Protein AF-A0AAX6IGP8-F1 (afdb_monomer)

Structure (mmCIF, N/CA/C/O backbone):
data_AF-A0AAX6IGP8-F1
#
_entry.id   AF-A0AAX6IGP8-F1
#
loop_
_atom_site.group_PDB
_atom_site.id
_atom_site.type_symbol
_atom_site.label_atom_id
_atom_site.label_alt_id
_atom_site.label_comp_id
_atom_site.label_asym_id
_atom_site.label_entity_id
_atom_site.label_seq_id
_atom_site.pdbx_PDB_ins_code
_atom_site.Cartn_x
_atom_site.Cartn_y
_atom_site.Cartn_z
_atom_site.occupancy
_atom_site.B_iso_or_equiv
_atom_site.auth_seq_id
_atom_site.auth_comp_id
_atom_site.auth_asym_id
_atom_site.auth_atom_id
_atom_site.pdbx_PDB_model_num
ATOM 1 N N . MET A 1 1 ? -1.490 17.917 -11.804 1.00 51.59 1 MET A N 1
ATOM 2 C CA . MET A 1 1 ? -1.531 18.705 -10.553 1.00 51.59 1 MET A CA 1
ATOM 3 C C . MET A 1 1 ? -2.694 18.179 -9.726 1.00 51.59 1 MET A C 1
ATOM 5 O O . MET A 1 1 ? -3.769 18.026 -10.289 1.00 51.59 1 MET A O 1
ATOM 9 N N . PHE A 1 2 ? -2.466 17.795 -8.468 1.00 62.28 2 PHE A N 1
ATOM 10 C CA . PHE A 1 2 ? -3.492 17.218 -7.588 1.00 62.28 2 PHE A CA 1
ATOM 11 C C . PHE A 1 2 ? -3.893 18.294 -6.571 1.00 62.28 2 PHE A C 1
ATOM 13 O O . PHE A 1 2 ? -3.100 18.626 -5.694 1.00 62.28 2 PHE A O 1
ATOM 20 N N . TYR A 1 3 ? -5.066 18.907 -6.741 1.00 66.56 3 TYR A N 1
ATOM 21 C CA . TYR A 1 3 ? -5.565 19.945 -5.835 1.00 66.56 3 TYR A CA 1
ATOM 22 C C . TYR A 1 3 ? -6.303 19.286 -4.678 1.00 66.56 3 TYR A C 1
ATOM 24 O O . TYR A 1 3 ? -7.324 18.640 -4.897 1.00 66.56 3 TYR A O 1
ATOM 32 N N . ARG A 1 4 ? -5.768 19.434 -3.464 1.00 76.44 4 ARG A N 1
ATOM 33 C CA . ARG A 1 4 ? -6.315 18.771 -2.276 1.00 76.44 4 ARG A CA 1
ATOM 34 C C . ARG A 1 4 ? -6.532 19.698 -1.081 1.00 76.44 4 ARG A C 1
ATOM 36 O O . ARG A 1 4 ? -7.168 19.285 -0.138 1.00 76.44 4 ARG A O 1
ATOM 43 N N . HIS A 1 5 ? -6.035 20.938 -1.069 1.00 75.19 5 HIS A N 1
ATOM 44 C CA . HIS A 1 5 ? -6.030 21.741 0.163 1.00 75.19 5 HIS A CA 1
ATOM 45 C C . HIS A 1 5 ? -6.967 22.970 0.115 1.00 75.19 5 HIS A C 1
ATOM 47 O O . HIS A 1 5 ? -6.565 23.990 -0.451 1.00 75.19 5 H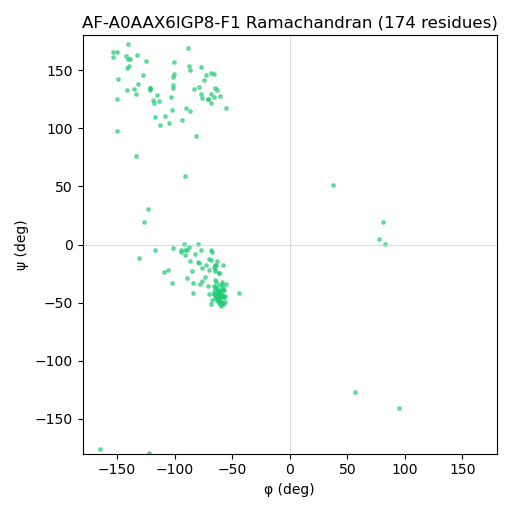IS A O 1
ATOM 53 N N . PRO A 1 6 ? -8.158 22.934 0.758 1.00 74.50 6 PRO A N 1
ATOM 54 C CA . PRO A 1 6 ? -8.848 21.763 1.319 1.00 74.50 6 PRO A CA 1
ATOM 55 C C . PRO A 1 6 ? -9.753 21.053 0.292 1.00 74.50 6 PRO A C 1
ATOM 57 O O . PRO A 1 6 ? -10.280 21.678 -0.629 1.00 74.50 6 PRO A O 1
ATOM 60 N N . SER A 1 7 ? -9.989 19.755 0.487 1.00 87.88 7 SER A N 1
ATOM 61 C CA . SER A 1 7 ? -10.972 18.957 -0.257 1.00 87.88 7 SER A CA 1
ATOM 62 C C . SER A 1 7 ? -11.698 17.968 0.657 1.00 87.88 7 SER A C 1
ATOM 64 O O . SER A 1 7 ? -11.232 17.642 1.749 1.00 87.88 7 SER A O 1
ATOM 66 N N . ALA A 1 8 ? -12.874 17.505 0.223 1.00 91.50 8 ALA A N 1
ATOM 67 C CA . ALA A 1 8 ? -13.788 16.711 1.050 1.00 91.50 8 ALA A CA 1
ATOM 68 C C . ALA A 1 8 ? -13.174 15.407 1.589 1.00 91.50 8 ALA A C 1
ATOM 70 O O . ALA A 1 8 ? -13.480 15.002 2.706 1.00 91.50 8 ALA A O 1
ATOM 71 N N . ASP A 1 9 ? -12.267 14.771 0.845 1.00 90.00 9 ASP A N 1
ATOM 72 C CA . ASP A 1 9 ? -11.600 13.535 1.267 1.00 90.00 9 ASP A CA 1
ATOM 73 C C . ASP A 1 9 ? -10.697 13.717 2.502 1.00 90.00 9 ASP A C 1
ATOM 75 O O . ASP A 1 9 ? -10.372 12.741 3.175 1.00 90.00 9 ASP A O 1
ATOM 79 N N . MET A 1 10 ? -10.314 14.954 2.834 1.00 92.75 10 MET A N 1
ATOM 80 C CA . MET A 1 10 ? -9.570 15.265 4.058 1.00 92.75 10 MET A CA 1
ATOM 81 C C . MET A 1 10 ? -10.458 15.322 5.305 1.00 92.75 10 MET A C 1
ATOM 83 O O . MET A 1 10 ? -9.931 15.315 6.416 1.00 92.75 10 MET A O 1
ATOM 87 N N . LEU A 1 11 ? -11.779 15.411 5.133 1.00 95.00 11 LEU A N 1
ATOM 88 C CA . LEU A 1 11 ? -12.718 15.760 6.201 1.00 95.00 11 LEU A CA 1
ATOM 89 C C . LEU A 1 11 ? -13.455 14.564 6.805 1.00 95.00 11 LEU A C 1
ATOM 91 O O . LEU A 1 11 ? -14.182 14.766 7.770 1.00 95.00 11 LEU A O 1
ATOM 95 N N . LEU A 1 12 ? -13.246 13.349 6.283 1.00 96.69 12 LEU A N 1
ATOM 96 C CA . LEU A 1 12 ? -13.861 12.139 6.829 1.00 96.69 12 LEU A CA 1
ATOM 97 C C . LEU A 1 12 ? -13.516 11.997 8.316 1.00 96.69 12 LEU A C 1
ATOM 99 O O . LEU A 1 12 ? -12.348 11.856 8.677 1.00 96.69 12 LEU A O 1
ATOM 103 N N . ALA A 1 13 ? -14.531 12.021 9.170 1.00 97.69 13 ALA A N 1
ATOM 104 C CA . ALA A 1 13 ? -14.383 11.877 10.607 1.00 97.69 13 ALA A CA 1
ATOM 105 C C . ALA A 1 13 ? -14.718 10.458 11.076 1.00 97.69 13 ALA A C 1
ATOM 107 O O . ALA A 1 13 ? -15.479 9.722 10.449 1.00 97.69 13 ALA A O 1
ATOM 108 N N . GLU A 1 14 ? -14.178 10.077 12.233 1.00 97.56 14 GLU A N 1
ATOM 109 C CA . GLU A 1 14 ? -14.431 8.764 12.835 1.00 97.56 14 GLU A CA 1
ATOM 110 C C . GLU A 1 14 ? -15.930 8.513 13.078 1.00 97.56 14 GLU A C 1
ATOM 112 O O . GLU A 1 14 ? -16.425 7.408 12.866 1.00 97.56 14 GLU A O 1
ATOM 117 N N . SER A 1 15 ? -16.679 9.555 13.452 1.00 97.94 15 SER A N 1
ATOM 118 C CA . SER A 1 15 ? -18.127 9.488 13.681 1.00 97.94 15 SER A CA 1
ATOM 119 C C . SER A 1 15 ? -18.946 9.156 12.431 1.00 97.94 15 SER A C 1
ATOM 121 O O . SER A 1 15 ? -20.110 8.785 12.550 1.00 97.94 15 SER A O 1
ATOM 123 N N . GLU A 1 16 ? -18.369 9.309 11.238 1.00 97.88 16 GLU A N 1
ATOM 124 C CA . GLU A 1 16 ? -19.025 9.014 9.960 1.00 97.88 16 GLU A CA 1
ATOM 125 C C . GLU A 1 16 ? -18.779 7.567 9.498 1.00 97.88 16 GLU A C 1
ATOM 127 O O . GLU A 1 16 ? -19.336 7.125 8.491 1.00 97.88 16 GLU A O 1
ATOM 132 N N . LEU A 1 17 ? -17.955 6.802 10.224 1.00 98.25 17 LEU A N 1
ATOM 133 C CA . LEU A 1 17 ? -17.636 5.424 9.870 1.00 98.25 17 LEU A CA 1
ATOM 134 C C . LEU A 1 17 ? -18.834 4.496 10.088 1.00 98.25 17 LEU A C 1
ATOM 136 O O . LEU A 1 17 ? -19.350 4.333 11.194 1.00 98.25 17 LEU A O 1
ATOM 140 N N . ASN A 1 18 ? -19.208 3.771 9.036 1.00 98.12 18 ASN A N 1
ATOM 141 C CA . ASN A 1 18 ? -20.158 2.673 9.149 1.00 98.12 18 ASN A CA 1
ATOM 142 C C . ASN A 1 18 ? -19.445 1.400 9.638 1.00 98.12 18 ASN A C 1
ATOM 144 O O . ASN A 1 18 ? -18.905 0.624 8.846 1.00 98.12 18 ASN A O 1
ATOM 148 N N . LEU A 1 19 ? -19.451 1.179 10.954 1.00 98.19 19 LEU A N 1
ATOM 149 C CA . LEU A 1 19 ? -18.733 0.059 11.575 1.00 98.19 19 LEU A CA 1
ATOM 150 C C . LEU A 1 19 ? -19.263 -1.317 11.141 1.00 98.19 19 LEU A C 1
ATOM 152 O O . LEU A 1 19 ? -18.485 -2.257 11.005 1.00 98.19 19 LEU A O 1
ATOM 156 N N . ASP A 1 20 ? -20.561 -1.446 10.867 1.00 98.19 20 ASP A N 1
ATOM 157 C CA . ASP A 1 20 ? -21.156 -2.716 10.427 1.00 98.19 20 ASP A CA 1
ATOM 158 C C . ASP A 1 20 ? -20.797 -3.058 8.978 1.00 98.19 20 ASP A C 1
ATOM 160 O O . ASP A 1 20 ? -20.735 -4.231 8.598 1.00 98.19 20 ASP A O 1
ATOM 164 N N . LEU A 1 21 ? -20.536 -2.047 8.147 1.00 97.81 21 LEU A N 1
ATOM 165 C CA . LEU A 1 21 ? -19.951 -2.259 6.827 1.00 97.81 21 LEU A CA 1
ATOM 166 C C . LEU A 1 21 ? -18.508 -2.759 6.953 1.00 97.81 21 LEU A C 1
ATOM 168 O O . LEU A 1 21 ? -18.159 -3.757 6.325 1.00 97.81 21 LEU A O 1
ATOM 172 N N . LEU A 1 22 ? -17.701 -2.110 7.796 1.00 98.38 22 LEU A N 1
ATOM 173 C CA . LEU A 1 22 ? -16.295 -2.468 8.006 1.00 98.38 22 LEU A CA 1
ATOM 174 C C . LEU A 1 22 ? -16.138 -3.896 8.540 1.00 98.38 22 LEU A C 1
ATOM 176 O O . LEU A 1 22 ? -15.333 -4.660 8.015 1.00 98.38 22 LEU A O 1
ATOM 180 N N . ARG A 1 23 ? -16.966 -4.303 9.510 1.00 98.25 23 ARG A N 1
ATOM 181 C CA . ARG A 1 23 ? -16.939 -5.664 10.078 1.00 98.25 23 ARG A CA 1
ATOM 182 C C . ARG A 1 23 ? -17.312 -6.767 9.087 1.00 98.25 23 ARG A C 1
ATOM 184 O O . ARG A 1 23 ? -16.994 -7.927 9.319 1.00 98.25 23 ARG A O 1
ATOM 191 N N . ARG A 1 24 ? -18.009 -6.435 7.996 1.00 97.50 24 ARG A N 1
ATOM 192 C CA . ARG A 1 24 ? -18.375 -7.392 6.937 1.00 97.50 24 ARG A CA 1
ATOM 193 C C . ARG A 1 24 ? -17.379 -7.407 5.779 1.00 97.50 24 ARG A C 1
ATOM 195 O O . ARG A 1 24 ? -17.541 -8.205 4.855 1.00 97.50 24 ARG A O 1
ATOM 202 N N . ALA A 1 25 ? -16.379 -6.526 5.790 1.00 96.81 25 ALA A N 1
ATOM 203 C CA . ALA A 1 25 ? -15.409 -6.435 4.713 1.00 96.81 25 ALA A CA 1
ATOM 204 C C . ALA A 1 25 ? -14.508 -7.678 4.685 1.00 96.81 25 ALA A C 1
ATOM 206 O O . ALA A 1 25 ? -13.903 -8.060 5.681 1.00 96.81 25 ALA A O 1
ATOM 207 N N . ALA A 1 26 ? -14.368 -8.294 3.511 1.00 95.88 26 ALA A N 1
ATOM 208 C CA . ALA A 1 26 ? -13.392 -9.364 3.321 1.00 95.88 26 ALA A CA 1
ATOM 209 C C . ALA A 1 26 ? -11.958 -8.818 3.202 1.00 95.88 26 ALA A C 1
ATOM 211 O O . ALA A 1 26 ? -11.000 -9.503 3.563 1.00 95.88 26 ALA A O 1
ATOM 212 N N . ILE A 1 27 ? -11.810 -7.612 2.655 1.00 98.00 27 ILE A N 1
ATOM 213 C CA . ILE A 1 27 ? -10.538 -6.924 2.444 1.00 98.00 27 ILE A CA 1
ATOM 214 C C . ILE A 1 27 ? -10.766 -5.445 2.754 1.00 98.00 27 ILE A C 1
ATOM 216 O O . ILE A 1 27 ? -11.736 -4.864 2.267 1.00 98.00 27 ILE A O 1
ATOM 220 N N . PHE A 1 28 ? -9.868 -4.845 3.527 1.00 98.31 28 PHE A N 1
ATOM 221 C CA . PHE A 1 28 ? -9.805 -3.405 3.739 1.00 98.31 28 PHE A CA 1
ATOM 222 C C . PHE A 1 28 ? -8.581 -2.862 3.002 1.00 98.31 28 PHE A C 1
ATOM 224 O O . PHE A 1 28 ? -7.444 -3.171 3.360 1.00 98.31 28 PHE A O 1
ATOM 231 N N . HIS A 1 29 ? -8.824 -2.107 1.929 1.00 98.38 29 HIS A N 1
ATOM 232 C CA . HIS A 1 29 ? -7.770 -1.502 1.124 1.00 98.38 29 HIS A CA 1
ATOM 233 C C . HIS A 1 29 ? -7.599 -0.027 1.467 1.00 98.38 29 HIS A C 1
ATOM 235 O O . HIS A 1 29 ? -8.585 0.698 1.599 1.00 98.38 29 HIS A O 1
ATOM 241 N N . TYR A 1 30 ? -6.352 0.416 1.571 1.00 97.12 30 TYR A N 1
ATOM 242 C CA . TYR A 1 30 ? -6.026 1.784 1.923 1.00 97.12 30 TYR A CA 1
ATOM 243 C C . TYR A 1 30 ? -4.710 2.250 1.299 1.00 97.12 30 TYR A C 1
ATOM 245 O O . TYR A 1 30 ? -3.912 1.449 0.812 1.00 97.12 30 TYR A O 1
ATOM 253 N N . GLY A 1 31 ? -4.483 3.566 1.330 1.00 96.06 31 GLY A N 1
ATOM 254 C CA . GLY A 1 31 ? -3.235 4.172 0.879 1.00 96.06 31 GLY A CA 1
ATOM 255 C C . GLY A 1 31 ? -2.769 5.326 1.758 1.00 96.06 31 GLY A C 1
ATOM 256 O O . GLY A 1 31 ? -3.477 5.768 2.667 1.00 96.06 31 GLY A O 1
ATOM 257 N N . SER A 1 32 ? -1.560 5.825 1.495 1.00 95.69 32 SER A N 1
ATOM 258 C CA . SER A 1 32 ? -0.906 6.794 2.388 1.00 95.69 32 SER A CA 1
ATOM 259 C C . SER A 1 32 ? -1.563 8.176 2.389 1.00 95.69 32 SER A C 1
ATOM 261 O O . SER A 1 32 ? -1.442 8.925 3.353 1.00 95.69 32 SER A O 1
ATOM 263 N N . ILE A 1 33 ? -2.313 8.511 1.337 1.00 94.31 33 ILE A N 1
ATOM 264 C CA . ILE A 1 33 ? -2.947 9.822 1.151 1.00 94.31 33 ILE A CA 1
ATOM 265 C C . ILE A 1 33 ? -3.898 10.167 2.315 1.00 94.31 33 ILE A C 1
ATOM 267 O O . ILE A 1 33 ? -3.917 11.303 2.795 1.00 94.31 33 ILE A O 1
ATOM 271 N N . SER A 1 34 ? -4.651 9.191 2.827 1.00 94.06 34 SER A N 1
ATOM 272 C CA . SER A 1 34 ? -5.523 9.367 4.002 1.00 94.06 34 SER A CA 1
ATOM 273 C C . SER A 1 34 ? -4.766 9.534 5.325 1.00 94.06 34 SER A C 1
ATOM 275 O O . SER A 1 34 ? -5.362 9.952 6.307 1.00 94.06 34 SER A O 1
ATOM 277 N N . LEU A 1 35 ? -3.459 9.261 5.370 1.00 95.06 35 LEU A N 1
ATOM 278 C CA . LEU A 1 35 ? -2.627 9.418 6.570 1.00 95.06 35 LEU A CA 1
ATOM 279 C C . LEU A 1 35 ? -2.035 10.831 6.717 1.00 95.06 35 LEU A C 1
ATOM 281 O O . LEU A 1 35 ? -1.339 11.100 7.697 1.00 95.06 35 LEU A O 1
ATOM 285 N N . ILE A 1 36 ? -2.285 11.726 5.755 1.00 94.44 36 ILE A N 1
ATOM 286 C CA . ILE A 1 36 ? -1.674 13.062 5.712 1.00 94.44 36 ILE A CA 1
ATOM 287 C C . ILE A 1 36 ? -2.182 13.954 6.851 1.00 94.44 36 ILE A C 1
ATOM 289 O O . ILE A 1 36 ? -1.381 14.527 7.586 1.00 94.44 36 ILE A O 1
ATOM 293 N N . SER A 1 37 ? -3.499 14.066 7.028 1.00 93.44 37 SER A N 1
ATOM 294 C CA . SER A 1 37 ? -4.099 15.043 7.941 1.00 93.44 37 SER A CA 1
ATOM 295 C C . SER A 1 37 ? -5.304 14.485 8.685 1.00 93.44 37 SER A C 1
ATOM 297 O O . SER A 1 37 ? -6.033 13.635 8.172 1.00 93.44 37 SER A O 1
ATOM 299 N N . ASP A 1 38 ? -5.547 15.015 9.880 1.00 94.50 38 ASP A N 1
ATOM 300 C CA . ASP A 1 38 ? -6.818 14.836 10.578 1.00 94.50 38 ASP A CA 1
ATOM 301 C C . ASP A 1 38 ? -7.912 15.744 9.989 1.00 94.50 38 ASP A C 1
ATOM 303 O O . ASP A 1 38 ? -7.587 16.802 9.439 1.00 94.50 38 ASP A O 1
ATOM 307 N N . PRO A 1 39 ? -9.196 15.348 10.090 1.00 96.81 39 PRO A N 1
ATOM 308 C CA . PRO A 1 39 ? -9.717 14.156 10.788 1.00 96.81 39 PRO A CA 1
ATOM 309 C C . PRO A 1 39 ? -9.577 12.822 10.026 1.00 96.81 39 PRO A C 1
ATOM 311 O O . PRO A 1 39 ? -9.668 11.761 10.646 1.00 96.81 39 PRO A O 1
ATOM 314 N N . CYS A 1 40 ? -9.304 12.859 8.716 1.00 96.62 40 CYS A N 1
ATOM 315 C CA . CYS A 1 40 ? -9.267 11.667 7.855 1.00 96.62 40 CYS A CA 1
ATOM 316 C C . CYS A 1 40 ? -8.278 10.593 8.328 1.00 96.62 40 CYS A C 1
ATOM 318 O O . CYS A 1 40 ? -8.603 9.406 8.309 1.00 96.62 40 CYS A O 1
ATOM 320 N N . ARG A 1 41 ? -7.103 10.990 8.828 1.00 96.56 41 ARG A N 1
ATOM 321 C CA . ARG A 1 41 ? -6.128 10.054 9.399 1.00 96.56 41 ARG A CA 1
ATOM 322 C C . ARG A 1 41 ? -6.704 9.271 10.576 1.00 96.56 41 ARG A C 1
ATOM 324 O O . ARG A 1 41 ? -6.594 8.047 10.590 1.00 96.56 41 ARG A O 1
ATOM 331 N N . THR A 1 42 ? -7.311 9.946 11.549 1.00 97.69 42 THR A N 1
ATOM 332 C CA . THR A 1 42 ? -7.926 9.269 12.701 1.00 97.69 42 THR A CA 1
ATOM 333 C C . THR A 1 42 ? -9.039 8.318 12.251 1.00 97.69 42 THR A C 1
ATOM 335 O O . THR A 1 42 ? -9.050 7.153 12.652 1.00 97.69 42 THR A O 1
ATOM 338 N N . ALA A 1 43 ? -9.905 8.754 11.329 1.00 98.31 43 ALA A N 1
ATOM 339 C CA . ALA A 1 43 ? -10.960 7.90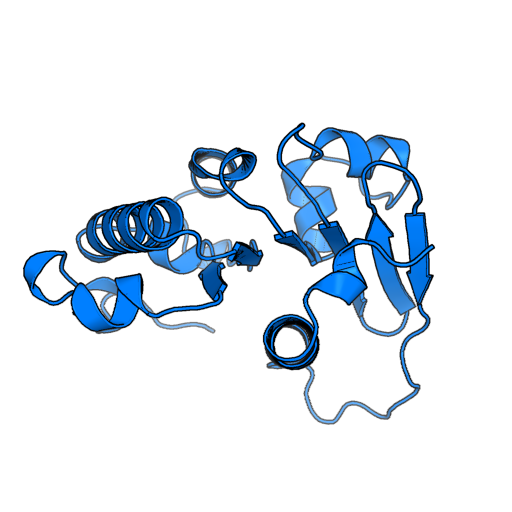6 10.773 1.00 98.31 43 ALA A CA 1
ATOM 340 C C . ALA A 1 43 ? -10.403 6.666 10.047 1.00 98.31 43 ALA A C 1
ATOM 342 O O . ALA A 1 43 ? -10.891 5.553 10.238 1.00 98.31 43 ALA A O 1
ATOM 343 N N . HIS A 1 44 ? -9.345 6.832 9.250 1.00 97.75 44 HIS A N 1
ATOM 344 C CA . HIS A 1 44 ? -8.659 5.733 8.576 1.00 97.75 44 HIS A CA 1
ATOM 345 C C . HIS A 1 44 ? -8.126 4.702 9.571 1.00 97.75 44 HIS A C 1
ATOM 347 O O . HIS A 1 44 ? -8.348 3.505 9.390 1.00 97.75 44 HIS A O 1
ATOM 353 N N . LEU A 1 45 ? -7.408 5.151 10.607 1.00 97.94 45 LEU A N 1
ATOM 354 C CA . LEU A 1 45 ? -6.789 4.250 11.580 1.00 97.94 45 LEU A CA 1
ATOM 355 C C . LEU A 1 45 ? -7.853 3.449 12.333 1.00 97.94 45 LEU A C 1
ATOM 357 O O . LEU A 1 45 ? -7.707 2.234 12.471 1.00 97.94 45 LEU A O 1
ATOM 361 N N . ARG A 1 46 ? -8.962 4.096 12.717 1.00 98.44 46 ARG A N 1
ATOM 362 C CA . ARG A 1 46 ? -10.094 3.404 13.335 1.00 98.44 46 ARG A CA 1
ATOM 363 C C . ARG A 1 46 ? -10.745 2.397 12.389 1.00 98.44 46 ARG A C 1
ATOM 365 O O . ARG A 1 46 ? -11.059 1.281 12.797 1.00 98.44 46 ARG A O 1
ATOM 372 N N . ALA A 1 47 ? -10.941 2.764 11.124 1.00 98.50 47 ALA A N 1
ATOM 373 C CA . ALA A 1 47 ? -11.541 1.870 10.139 1.00 98.50 47 ALA A CA 1
ATOM 374 C C . ALA A 1 47 ? -10.679 0.622 9.887 1.00 98.50 47 ALA A C 1
ATOM 376 O O . ALA A 1 47 ? -11.204 -0.493 9.840 1.00 98.50 47 ALA A O 1
ATOM 377 N N . MET A 1 48 ? -9.360 0.812 9.784 1.00 98.25 48 MET A N 1
ATOM 378 C CA . MET A 1 48 ? -8.376 -0.261 9.640 1.00 98.25 48 MET A CA 1
ATOM 379 C C . MET A 1 48 ? -8.395 -1.208 10.846 1.00 98.25 48 MET A C 1
ATOM 381 O O . MET A 1 48 ? -8.406 -2.424 10.662 1.00 98.25 48 MET A O 1
ATOM 385 N N . GLU A 1 49 ? -8.428 -0.666 12.066 1.00 98.19 49 GLU A N 1
ATOM 386 C CA . GLU A 1 49 ? -8.507 -1.447 13.305 1.00 98.19 49 GLU A CA 1
ATOM 387 C C . GLU A 1 49 ? -9.770 -2.317 13.340 1.00 98.19 49 GLU A C 1
ATOM 389 O O . GLU A 1 49 ? -9.670 -3.536 13.466 1.00 98.19 49 GLU A O 1
ATOM 394 N N . VAL A 1 50 ? -10.948 -1.722 13.126 1.00 98.62 50 VAL A N 1
ATOM 395 C CA . VAL A 1 50 ? -12.232 -2.445 13.143 1.00 98.62 50 VAL A CA 1
ATOM 396 C C . VAL A 1 50 ? -12.280 -3.542 12.077 1.00 98.62 50 VAL A C 1
ATOM 398 O O . VAL A 1 50 ? -12.780 -4.639 12.333 1.00 98.62 50 VAL A O 1
ATOM 401 N N . ALA A 1 51 ? -11.755 -3.273 10.878 1.00 98.44 51 ALA A N 1
ATOM 402 C CA . ALA A 1 51 ? -11.685 -4.274 9.820 1.00 98.44 51 ALA A CA 1
ATOM 403 C C . ALA A 1 51 ? -10.736 -5.428 10.192 1.00 98.44 51 ALA A C 1
ATOM 405 O O . ALA A 1 51 ? -11.079 -6.596 9.999 1.00 98.44 51 ALA A O 1
ATOM 406 N N . LYS A 1 52 ? -9.569 -5.115 10.770 1.00 97.44 52 LYS A N 1
ATOM 407 C CA . LYS A 1 52 ? -8.590 -6.111 11.228 1.00 97.44 52 LYS A CA 1
ATOM 408 C C . LYS A 1 52 ? -9.162 -7.009 12.323 1.00 97.44 52 LYS A C 1
ATOM 410 O O . LYS A 1 52 ? -9.034 -8.227 12.231 1.00 97.44 52 LYS A O 1
ATOM 415 N N . GLU A 1 53 ? -9.825 -6.429 13.322 1.00 98.06 53 GLU A N 1
ATOM 416 C CA . GLU A 1 53 ? -10.492 -7.165 14.406 1.00 98.06 53 GLU A CA 1
ATOM 417 C C . GLU A 1 53 ? -11.567 -8.127 13.880 1.00 98.06 53 GLU A C 1
ATOM 419 O O . GLU A 1 53 ? -11.736 -9.223 14.410 1.00 98.06 53 GLU A O 1
ATOM 424 N N . ALA A 1 54 ? -12.259 -7.752 12.801 1.00 97.94 54 ALA A N 1
ATOM 425 C CA . ALA A 1 54 ? -13.249 -8.596 12.136 1.00 97.94 54 ALA A CA 1
ATOM 426 C C . ALA A 1 54 ? -12.643 -9.667 11.203 1.00 97.94 54 ALA A C 1
ATOM 428 O O . ALA A 1 54 ? -13.379 -10.439 10.587 1.00 97.94 54 ALA A O 1
ATOM 429 N N . GLY A 1 55 ? -11.312 -9.738 11.085 1.00 96.44 55 GLY A N 1
ATOM 430 C CA . GLY A 1 55 ? -10.614 -10.713 10.244 1.00 96.44 55 GLY A CA 1
ATOM 431 C C . GLY A 1 55 ? -10.551 -10.342 8.758 1.00 96.44 55 GLY A C 1
ATOM 432 O O . GLY A 1 55 ? -10.340 -11.222 7.910 1.00 96.44 55 GLY A O 1
ATOM 433 N N . ALA A 1 56 ? -10.744 -9.063 8.419 1.00 97.56 56 ALA A N 1
ATOM 434 C CA . ALA A 1 56 ? -10.487 -8.568 7.073 1.00 97.56 56 ALA A CA 1
ATOM 435 C C . ALA A 1 56 ? -8.989 -8.646 6.750 1.00 97.56 56 ALA A C 1
ATOM 437 O O . ALA A 1 56 ? -8.134 -8.452 7.612 1.00 97.56 56 ALA A O 1
ATOM 438 N N . LEU A 1 57 ? -8.677 -8.897 5.481 1.00 97.25 57 LEU A N 1
ATOM 439 C CA . LEU A 1 57 ? -7.312 -8.793 4.978 1.00 97.25 57 LEU A CA 1
ATOM 440 C C . LEU A 1 57 ? -6.952 -7.316 4.776 1.00 97.25 57 LEU A C 1
ATOM 442 O O . LEU A 1 57 ? -7.695 -6.601 4.102 1.00 97.25 57 LEU A O 1
ATOM 446 N N . LEU A 1 58 ? -5.821 -6.867 5.307 1.00 98.25 58 LEU A N 1
ATOM 447 C CA . LEU A 1 58 ? -5.358 -5.491 5.149 1.00 98.25 58 LEU A CA 1
ATOM 448 C C . LEU A 1 58 ? -4.477 -5.352 3.901 1.00 98.25 58 LEU A C 1
ATOM 450 O O . LEU A 1 58 ? -3.416 -5.966 3.807 1.00 98.25 58 LEU A O 1
ATOM 454 N N . SER A 1 59 ? -4.916 -4.544 2.933 1.00 98.44 59 SER A N 1
ATOM 455 C CA . SER A 1 59 ? -4.173 -4.257 1.702 1.00 98.44 59 SER A CA 1
ATOM 456 C C . SER A 1 59 ? -3.745 -2.797 1.654 1.00 98.44 59 SER A C 1
ATOM 458 O O . SER A 1 59 ? -4.585 -1.904 1.664 1.00 98.44 59 SER A O 1
ATOM 460 N N . TYR A 1 60 ? -2.447 -2.561 1.520 1.00 98.56 60 TYR A N 1
ATOM 461 C CA . TYR A 1 60 ? -1.860 -1.232 1.524 1.00 98.56 60 TYR A CA 1
ATOM 462 C C . TYR A 1 60 ? -1.176 -0.923 0.185 1.00 98.56 60 TYR A C 1
ATOM 464 O O . TYR A 1 60 ? -0.267 -1.640 -0.230 1.00 98.56 60 TYR A O 1
ATOM 472 N N . ASP A 1 61 ? -1.602 0.142 -0.498 1.00 98.25 61 ASP A N 1
ATOM 473 C CA . ASP A 1 61 ? -0.828 0.771 -1.579 1.00 98.25 61 ASP A CA 1
ATOM 474 C C . ASP A 1 61 ? -0.167 2.045 -1.043 1.00 98.25 61 ASP A C 1
ATOM 476 O O . ASP A 1 61 ? -0.864 2.996 -0.675 1.00 98.25 61 ASP A O 1
ATOM 480 N N . ALA A 1 62 ? 1.170 2.087 -0.997 1.00 96.31 62 ALA A N 1
ATOM 481 C CA . ALA A 1 62 ? 1.882 3.263 -0.497 1.00 96.31 62 ALA A CA 1
ATOM 482 C C . ALA A 1 62 ? 1.467 4.532 -1.256 1.00 96.31 62 ALA A C 1
ATOM 484 O O . ALA A 1 62 ? 1.357 5.589 -0.635 1.00 96.31 62 ALA A O 1
ATOM 485 N N . ASN A 1 63 ? 1.163 4.417 -2.556 1.00 94.19 63 ASN A N 1
ATOM 486 C CA . ASN A 1 63 ? 0.589 5.452 -3.417 1.00 94.19 63 ASN A CA 1
ATOM 487 C C . ASN A 1 63 ? 1.132 6.863 -3.123 1.00 94.19 63 ASN A C 1
ATOM 489 O O . ASN A 1 63 ? 0.379 7.813 -2.878 1.00 94.19 63 ASN A O 1
ATOM 493 N N . LEU A 1 64 ? 2.459 6.987 -3.079 1.00 95.44 64 LEU A N 1
ATOM 494 C CA . LEU A 1 64 ? 3.154 8.183 -2.634 1.00 95.44 64 LEU A CA 1
ATOM 495 C C . LEU A 1 64 ? 2.832 9.357 -3.562 1.00 95.44 64 LEU A C 1
ATOM 497 O O . LEU A 1 64 ? 2.890 9.278 -4.793 1.00 95.44 64 LEU A O 1
ATOM 501 N N . ARG A 1 65 ? 2.511 10.494 -2.951 1.00 94.38 65 ARG A N 1
ATOM 502 C CA . ARG A 1 65 ? 2.293 11.774 -3.629 1.00 94.38 65 ARG A CA 1
ATOM 503 C C . ARG A 1 65 ? 3.041 12.860 -2.878 1.00 94.38 65 ARG A C 1
ATOM 505 O O . ARG A 1 65 ? 2.424 13.634 -2.156 1.00 94.38 65 ARG A O 1
ATOM 512 N N . LEU A 1 66 ? 4.366 12.905 -3.045 1.00 93.81 66 LEU A N 1
ATOM 513 C CA . LEU A 1 66 ? 5.256 13.842 -2.341 1.00 93.81 66 LEU A CA 1
ATOM 514 C C . LEU A 1 66 ? 4.740 15.291 -2.265 1.00 93.81 66 LEU A C 1
ATOM 516 O O . LEU A 1 66 ? 4.795 15.846 -1.174 1.00 93.81 66 LEU A O 1
ATOM 520 N N . PRO A 1 67 ? 4.154 15.889 -3.325 1.00 93.31 67 PRO A N 1
ATOM 521 C CA . PRO A 1 67 ? 3.638 17.260 -3.248 1.00 93.31 67 PRO A CA 1
ATOM 522 C C . PRO A 1 67 ? 2.492 17.485 -2.249 1.00 93.31 67 PRO A C 1
ATOM 524 O O . PRO A 1 67 ? 2.147 18.630 -1.981 1.00 93.31 67 PRO A O 1
ATOM 527 N N . LEU A 1 68 ? 1.855 16.420 -1.750 1.00 92.38 68 LEU A N 1
ATOM 528 C CA . LEU A 1 68 ? 0.786 16.501 -0.752 1.00 92.38 68 LEU A CA 1
ATOM 529 C C . LEU A 1 68 ? 1.307 16.431 0.688 1.00 92.38 68 LEU A C 1
ATOM 531 O O . LEU A 1 68 ? 0.526 16.622 1.618 1.00 92.38 68 LEU A O 1
ATOM 535 N N . TRP A 1 69 ? 2.589 16.119 0.874 1.00 93.69 69 TRP A N 1
ATOM 536 C CA . TRP A 1 69 ? 3.205 15.963 2.184 1.00 93.69 69 TRP A CA 1
ATOM 537 C C . TRP A 1 69 ? 3.991 17.218 2.574 1.00 93.69 69 TRP A C 1
ATOM 539 O O . TRP A 1 69 ? 4.591 17.847 1.702 1.00 93.69 69 TRP A O 1
ATOM 549 N N . PRO A 1 70 ? 4.051 17.567 3.872 1.00 92.88 70 PRO A N 1
ATOM 550 C CA . PRO A 1 70 ? 4.869 18.688 4.341 1.00 92.88 70 PRO A CA 1
ATOM 551 C C . PRO A 1 70 ? 6.367 18.499 4.069 1.00 92.88 70 PRO A C 1
ATOM 553 O O . PRO A 1 70 ? 7.069 19.464 3.775 1.00 92.88 70 PRO A O 1
ATOM 556 N N . SER A 1 71 ? 6.854 17.256 4.143 1.00 96.75 71 SER A N 1
ATOM 557 C CA . SER A 1 71 ? 8.214 16.886 3.751 1.00 96.75 71 SER A CA 1
ATOM 558 C C . SER A 1 71 ? 8.299 15.418 3.318 1.00 96.75 71 SER A C 1
ATOM 560 O O . SER A 1 71 ? 7.391 14.618 3.571 1.00 96.75 71 SER A O 1
ATOM 562 N N . ALA A 1 72 ? 9.409 15.052 2.674 1.00 97.25 72 ALA A N 1
ATOM 563 C CA . ALA A 1 72 ? 9.714 13.666 2.324 1.00 97.25 72 ALA A CA 1
ATOM 564 C C . ALA A 1 72 ? 9.869 12.784 3.578 1.00 97.25 72 ALA A C 1
ATOM 566 O O . ALA A 1 72 ? 9.386 11.655 3.620 1.00 97.25 72 ALA A O 1
ATOM 567 N N . GLU A 1 73 ? 10.493 13.308 4.629 1.00 97.56 73 GLU A N 1
ATOM 568 C CA . GLU A 1 73 ? 10.693 12.611 5.899 1.00 97.56 73 GLU A CA 1
ATOM 569 C C . GLU A 1 73 ? 9.359 12.315 6.584 1.00 97.56 73 GLU A C 1
ATOM 571 O O . GLU A 1 73 ? 9.147 11.195 7.055 1.00 97.56 73 GLU A O 1
ATOM 576 N N . GLU A 1 74 ? 8.433 13.282 6.601 1.00 96.69 74 GLU A N 1
ATOM 577 C CA . GLU A 1 74 ? 7.097 13.052 7.149 1.00 96.69 74 GLU A CA 1
ATOM 578 C C . GLU A 1 74 ? 6.324 12.028 6.314 1.00 96.69 74 GLU A C 1
ATOM 580 O O . GLU A 1 74 ? 5.728 11.116 6.888 1.00 96.69 74 GLU A O 1
ATOM 585 N N . ALA A 1 75 ? 6.392 12.109 4.980 1.00 97.38 75 ALA A N 1
ATOM 586 C CA . ALA A 1 75 ? 5.775 11.119 4.100 1.00 97.38 75 ALA A CA 1
ATOM 587 C C . ALA A 1 75 ? 6.276 9.703 4.409 1.00 97.38 75 ALA A C 1
ATOM 589 O O . ALA A 1 75 ? 5.475 8.795 4.626 1.00 97.38 75 ALA A O 1
ATOM 590 N N . LYS A 1 76 ? 7.598 9.521 4.499 1.00 97.75 76 LYS A N 1
ATOM 591 C CA . LYS A 1 76 ? 8.219 8.231 4.819 1.00 97.75 76 LYS A CA 1
ATOM 592 C C . LYS A 1 76 ? 7.812 7.737 6.205 1.00 97.75 76 LYS A C 1
ATOM 594 O O . LYS A 1 76 ? 7.370 6.601 6.336 1.00 97.75 76 LYS A O 1
ATOM 599 N N . SER A 1 77 ? 7.903 8.589 7.225 1.00 97.38 77 SER A N 1
ATOM 600 C CA . SER A 1 77 ? 7.507 8.252 8.599 1.00 97.38 77 SER A CA 1
ATOM 601 C C . SER A 1 77 ? 6.043 7.805 8.678 1.00 97.38 77 SER A C 1
ATOM 603 O O . SER A 1 77 ? 5.723 6.774 9.270 1.00 97.38 77 SER A O 1
ATOM 605 N N . ARG A 1 78 ? 5.142 8.533 8.010 1.00 96.31 78 ARG A N 1
ATOM 606 C CA . ARG A 1 78 ? 3.703 8.242 7.993 1.00 96.31 78 ARG A CA 1
ATOM 607 C C . ARG A 1 78 ? 3.386 6.979 7.214 1.00 96.31 78 ARG A C 1
ATOM 609 O O . ARG A 1 78 ? 2.611 6.166 7.713 1.00 96.31 78 ARG A O 1
ATOM 616 N N . ILE A 1 79 ? 4.020 6.778 6.059 1.00 97.06 79 ILE A N 1
ATOM 617 C CA . ILE A 1 79 ? 3.887 5.542 5.285 1.00 97.06 79 ILE A CA 1
ATOM 618 C C . ILE A 1 79 ? 4.299 4.334 6.127 1.00 97.06 79 ILE A C 1
ATOM 620 O O . ILE A 1 79 ? 3.575 3.342 6.149 1.00 97.06 79 ILE A O 1
ATOM 624 N N . MET A 1 80 ? 5.415 4.442 6.853 1.00 97.56 80 MET A N 1
ATOM 625 C CA . MET A 1 80 ? 5.946 3.342 7.656 1.00 97.56 80 MET A CA 1
ATOM 626 C C . MET A 1 80 ? 5.174 3.106 8.967 1.00 97.56 80 MET A C 1
ATOM 628 O O . MET A 1 80 ? 5.234 2.012 9.519 1.00 97.56 80 MET A O 1
ATOM 632 N N . SER A 1 81 ? 4.413 4.090 9.459 1.00 95.69 81 SER A N 1
ATOM 633 C CA . SER A 1 81 ? 3.759 4.036 10.781 1.00 95.69 81 SER A CA 1
ATOM 634 C C . SER A 1 81 ? 2.732 2.909 10.968 1.00 95.69 81 SER A C 1
ATOM 636 O O . SER A 1 81 ? 2.484 2.492 12.097 1.00 95.69 81 SER A O 1
ATOM 638 N N . ASN A 1 82 ? 2.143 2.401 9.885 1.00 92.06 82 ASN A N 1
ATOM 639 C CA . ASN A 1 82 ? 1.224 1.261 9.894 1.00 92.06 82 ASN A CA 1
ATOM 640 C C . ASN A 1 82 ? 1.642 0.160 8.905 1.00 92.06 82 ASN A C 1
ATOM 642 O O . ASN A 1 82 ? 0.821 -0.683 8.544 1.00 92.06 82 ASN A O 1
ATOM 646 N N . TRP A 1 83 ? 2.912 0.161 8.488 1.00 97.75 83 TRP A N 1
ATOM 647 C CA . TRP A 1 83 ? 3.461 -0.795 7.528 1.00 97.75 83 TRP A CA 1
ATOM 648 C C . TRP A 1 83 ? 3.290 -2.236 8.008 1.00 97.75 83 TRP A C 1
ATOM 650 O O . TRP A 1 83 ? 2.660 -3.037 7.327 1.00 97.75 83 TRP A O 1
ATOM 660 N N . ASP A 1 84 ? 3.708 -2.505 9.248 1.00 97.06 84 ASP A N 1
ATOM 661 C CA . ASP A 1 84 ? 3.670 -3.837 9.868 1.00 97.06 84 ASP A CA 1
ATOM 662 C C . ASP A 1 84 ? 2.251 -4.365 10.139 1.00 97.06 84 ASP A C 1
ATOM 664 O O . ASP A 1 84 ? 2.065 -5.510 10.561 1.00 97.06 84 ASP A O 1
ATOM 668 N N . GLN A 1 85 ? 1.224 -3.540 9.912 1.00 96.81 85 GLN A N 1
ATOM 669 C CA . GLN A 1 85 ? -0.165 -3.959 10.050 1.00 96.81 85 GLN A CA 1
ATOM 670 C C . GLN A 1 85 ? -0.703 -4.632 8.787 1.00 96.81 85 GLN A C 1
ATOM 672 O O . GLN A 1 85 ? -1.675 -5.380 8.905 1.00 96.81 85 GLN A O 1
ATOM 677 N N . ALA A 1 86 ? -0.108 -4.372 7.620 1.00 97.88 86 ALA A N 1
ATOM 678 C CA . ALA A 1 86 ? -0.622 -4.822 6.335 1.00 97.88 86 ALA A CA 1
ATOM 679 C C . ALA A 1 86 ? -0.389 -6.325 6.106 1.00 97.88 86 ALA A C 1
ATOM 681 O O . ALA A 1 86 ? 0.660 -6.877 6.412 1.00 97.88 86 ALA A O 1
ATOM 682 N N . ASP A 1 87 ? -1.363 -7.002 5.503 1.00 97.81 87 ASP A N 1
ATOM 683 C CA . ASP A 1 87 ? -1.189 -8.373 5.016 1.00 97.81 87 ASP A CA 1
ATOM 684 C C . ASP A 1 87 ? -0.673 -8.401 3.573 1.00 97.81 87 ASP A C 1
ATOM 686 O O . ASP A 1 87 ? -0.027 -9.361 3.150 1.00 97.81 87 ASP A O 1
ATOM 690 N N . ILE A 1 88 ? -1.001 -7.368 2.798 1.00 98.19 88 ILE A N 1
ATOM 691 C CA . ILE A 1 88 ? -0.575 -7.193 1.414 1.00 98.19 88 ILE A CA 1
ATOM 692 C C . ILE A 1 88 ? -0.083 -5.772 1.244 1.00 98.19 88 ILE A C 1
ATOM 694 O O . ILE A 1 88 ? -0.813 -4.830 1.544 1.00 98.19 88 ILE A O 1
ATOM 698 N N . ILE A 1 89 ? 1.105 -5.623 0.677 1.00 98.69 89 ILE A N 1
ATOM 699 C CA . ILE A 1 89 ? 1.675 -4.327 0.342 1.00 98.69 89 ILE A CA 1
ATOM 700 C C . ILE A 1 89 ? 1.949 -4.282 -1.153 1.00 98.69 89 ILE A C 1
ATOM 702 O O . ILE A 1 89 ? 2.515 -5.213 -1.729 1.00 98.69 89 ILE A O 1
ATOM 706 N N . LYS A 1 90 ? 1.575 -3.174 -1.784 1.00 98.44 90 LYS A N 1
ATOM 707 C CA . LYS A 1 90 ? 1.993 -2.834 -3.138 1.00 98.44 90 LYS A CA 1
ATOM 708 C C . LYS A 1 90 ? 2.721 -1.496 -3.116 1.00 98.44 90 LYS A C 1
ATOM 710 O O . LYS A 1 90 ? 2.252 -0.528 -2.522 1.00 98.44 90 LYS A O 1
ATOM 715 N N . ILE A 1 91 ? 3.842 -1.464 -3.823 1.00 98.44 91 ILE A N 1
ATOM 716 C CA . ILE A 1 91 ? 4.626 -0.268 -4.118 1.00 98.44 91 ILE A CA 1
ATOM 717 C C . ILE A 1 91 ? 5.001 -0.224 -5.604 1.00 98.44 91 ILE A C 1
ATOM 719 O O . ILE A 1 91 ? 4.891 -1.215 -6.335 1.00 98.44 91 ILE A O 1
ATOM 723 N N . SER A 1 92 ? 5.403 0.938 -6.094 1.00 97.81 92 SER A N 1
ATOM 724 C CA . SE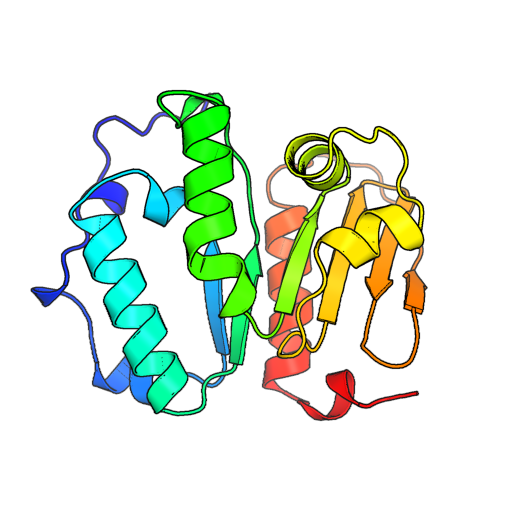R A 1 92 ? 6.110 1.104 -7.365 1.00 97.81 92 SER A CA 1
ATOM 725 C C . SER A 1 92 ? 7.627 0.984 -7.179 1.00 97.81 92 SER A C 1
ATOM 727 O O . SER A 1 92 ? 8.130 0.983 -6.056 1.00 97.81 92 SER A O 1
ATOM 729 N N . GLY A 1 93 ? 8.369 0.888 -8.286 1.00 97.50 93 GLY A N 1
ATOM 730 C CA . GLY A 1 93 ? 9.832 1.020 -8.263 1.00 97.50 93 GLY A CA 1
ATOM 731 C C . GLY A 1 93 ? 10.289 2.343 -7.636 1.00 97.50 93 GLY A C 1
ATOM 732 O O . GLY A 1 93 ? 11.152 2.333 -6.767 1.00 97.50 93 GLY A O 1
ATOM 733 N N . ASP A 1 94 ? 9.641 3.454 -7.991 1.00 96.50 94 ASP A N 1
ATOM 734 C CA . ASP A 1 94 ? 9.954 4.782 -7.443 1.00 96.50 94 ASP A CA 1
ATOM 735 C C . ASP A 1 94 ? 9.689 4.854 -5.926 1.00 96.50 94 ASP A C 1
ATOM 737 O O . ASP A 1 94 ? 10.429 5.482 -5.171 1.00 96.50 94 ASP A O 1
ATOM 741 N N . GLU A 1 95 ? 8.632 4.190 -5.451 1.00 97.88 95 GLU A N 1
ATOM 742 C CA . GLU A 1 95 ? 8.313 4.101 -4.023 1.00 97.88 95 GLU A CA 1
ATOM 743 C C . GLU A 1 95 ? 9.305 3.203 -3.274 1.00 97.88 95 GLU A C 1
ATOM 745 O O . GLU A 1 95 ? 9.663 3.511 -2.138 1.00 97.88 95 GLU A O 1
ATOM 750 N N . LEU A 1 96 ? 9.796 2.128 -3.900 1.00 98.19 96 LEU A N 1
ATOM 751 C CA . LEU A 1 96 ? 10.874 1.312 -3.339 1.00 98.19 96 LEU A CA 1
ATOM 752 C C . LEU A 1 96 ? 12.148 2.143 -3.155 1.00 98.19 96 LEU A C 1
ATOM 754 O O . LEU A 1 96 ? 12.739 2.111 -2.074 1.00 98.19 96 LEU A O 1
ATOM 758 N N . GLU A 1 97 ? 12.548 2.900 -4.178 1.00 97.88 97 GLU A N 1
ATOM 759 C CA . GLU A 1 97 ? 13.711 3.788 -4.112 1.00 97.88 97 GLU A CA 1
ATOM 760 C C . GLU A 1 97 ? 13.538 4.831 -3.008 1.00 97.88 97 GLU A C 1
ATOM 762 O O . GLU A 1 97 ? 14.415 4.999 -2.165 1.00 97.88 97 GLU A O 1
ATOM 767 N N . PHE A 1 98 ? 12.366 5.456 -2.920 1.00 98.06 98 PHE A N 1
ATOM 768 C CA . PHE A 1 98 ? 12.059 6.414 -1.863 1.00 98.06 98 PHE A CA 1
ATOM 769 C C . PHE A 1 98 ? 12.170 5.816 -0.445 1.00 98.06 98 PHE A C 1
ATOM 771 O O . PHE A 1 98 ? 12.711 6.435 0.481 1.00 98.06 98 PHE A O 1
ATOM 778 N N . LEU A 1 99 ? 11.657 4.599 -0.248 1.00 97.56 99 LEU A N 1
ATOM 779 C CA . LEU A 1 99 ? 11.629 3.951 1.064 1.00 97.56 99 LEU A CA 1
ATOM 780 C C . LEU A 1 99 ? 12.989 3.370 1.468 1.00 97.56 99 LEU A C 1
ATOM 782 O O . LEU A 1 99 ? 13.336 3.413 2.650 1.00 97.56 99 LEU A O 1
ATOM 786 N N . THR A 1 100 ? 13.781 2.878 0.519 1.00 97.19 100 THR A N 1
ATOM 787 C CA . THR A 1 100 ? 15.035 2.153 0.802 1.00 97.19 100 THR A CA 1
ATOM 788 C C . THR A 1 100 ? 16.296 2.966 0.512 1.00 97.19 100 THR A C 1
ATOM 790 O O . THR A 1 100 ? 17.346 2.681 1.080 1.00 97.19 100 THR A O 1
ATOM 793 N N . GLY A 1 101 ? 16.203 3.993 -0.334 1.00 96.62 101 GLY A N 1
ATOM 794 C CA . GLY A 1 101 ? 17.342 4.739 -0.873 1.00 96.62 101 GLY A CA 1
ATOM 795 C C . GLY A 1 101 ? 18.092 4.018 -2.001 1.00 96.62 101 GLY A C 1
ATOM 796 O O . GLY A 1 101 ? 19.129 4.513 -2.432 1.00 96.62 101 GLY A O 1
ATOM 797 N N . SER A 1 102 ? 17.608 2.859 -2.460 1.00 95.38 102 SER A N 1
ATOM 798 C CA . SER A 1 102 ? 18.222 2.066 -3.531 1.00 95.38 102 SER A CA 1
ATOM 799 C C . SER A 1 102 ? 17.464 2.235 -4.846 1.00 95.38 102 SER A C 1
ATOM 801 O O . SER A 1 102 ? 16.270 1.958 -4.912 1.00 95.38 102 SER A O 1
ATOM 803 N N . ASP A 1 103 ? 18.173 2.590 -5.916 1.00 90.25 103 ASP A N 1
ATOM 804 C CA . ASP A 1 103 ? 17.645 2.671 -7.288 1.00 90.25 103 ASP A CA 1
ATOM 805 C C . ASP A 1 103 ? 17.482 1.288 -7.953 1.00 90.25 103 ASP A C 1
ATOM 807 O O . ASP A 1 103 ? 16.957 1.150 -9.064 1.00 90.25 103 ASP A O 1
ATOM 811 N N . LYS A 1 104 ? 17.916 0.226 -7.264 1.00 90.06 104 LYS A N 1
ATOM 812 C CA . LYS A 1 104 ? 17.811 -1.154 -7.727 1.00 90.06 104 LYS A CA 1
ATOM 813 C C . LYS A 1 104 ? 16.657 -1.893 -7.071 1.00 90.06 104 LYS A C 1
ATOM 815 O O . LYS A 1 104 ? 16.512 -1.925 -5.851 1.00 90.06 104 LYS A O 1
ATOM 820 N N . VAL A 1 105 ? 15.914 -2.618 -7.905 1.00 93.00 105 VAL A N 1
ATOM 821 C CA . VAL A 1 105 ? 14.856 -3.550 -7.489 1.00 93.00 105 VAL A CA 1
ATOM 822 C C . VAL A 1 105 ? 15.446 -4.953 -7.299 1.00 93.00 105 VAL A C 1
ATOM 824 O O . VAL A 1 105 ? 15.079 -5.901 -8.004 1.00 93.00 105 VAL A O 1
ATOM 827 N N . GLU A 1 106 ? 16.420 -5.074 -6.402 1.00 95.31 106 GLU A N 1
ATOM 828 C CA . GLU A 1 106 ? 17.037 -6.349 -6.012 1.00 95.31 106 GLU A CA 1
ATOM 829 C C . GLU A 1 106 ? 16.241 -7.009 -4.873 1.00 95.31 106 GLU A C 1
ATOM 831 O O . GLU A 1 106 ? 15.545 -6.342 -4.108 1.0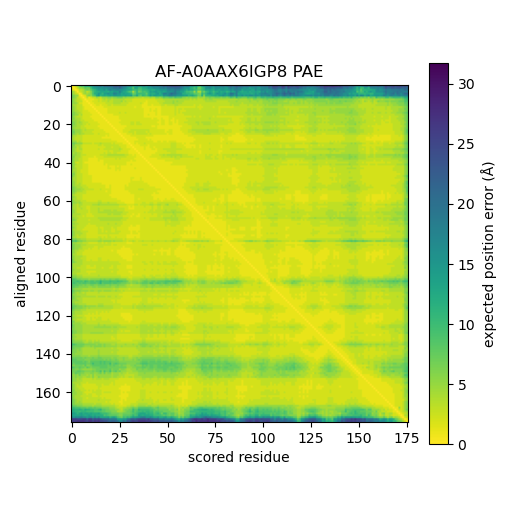0 95.31 106 GLU A O 1
ATOM 836 N N . THR A 1 107 ? 16.258 -8.344 -4.805 1.00 95.88 107 THR A N 1
ATOM 837 C CA . THR A 1 107 ? 15.428 -9.089 -3.841 1.00 95.88 107 THR A CA 1
ATOM 838 C C . THR A 1 107 ? 15.787 -8.748 -2.399 1.00 95.88 107 THR A C 1
ATOM 840 O O . THR A 1 107 ? 14.890 -8.527 -1.598 1.00 95.88 107 THR A O 1
ATOM 843 N N . ASP A 1 108 ? 17.068 -8.659 -2.067 1.00 96.12 108 ASP A N 1
ATOM 844 C CA . ASP A 1 108 ? 17.552 -8.281 -0.738 1.00 96.12 108 ASP A CA 1
ATOM 845 C C . ASP A 1 108 ? 17.083 -6.881 -0.318 1.00 96.12 108 ASP A C 1
ATOM 847 O O . ASP A 1 108 ? 16.600 -6.720 0.802 1.00 96.12 108 ASP A O 1
ATOM 851 N N . VAL A 1 109 ? 17.119 -5.904 -1.231 1.00 97.50 109 VAL A N 1
ATOM 852 C CA . VAL A 1 109 ? 16.597 -4.546 -1.004 1.00 97.50 109 VAL A CA 1
ATOM 853 C C . VAL A 1 109 ? 15.099 -4.581 -0.714 1.00 97.50 109 VAL A C 1
ATOM 855 O O . VAL A 1 109 ? 14.650 -4.026 0.289 1.00 97.50 109 VAL A O 1
ATOM 858 N N . VAL A 1 110 ? 14.309 -5.257 -1.554 1.00 97.50 110 VAL A N 1
ATOM 859 C CA . VAL A 1 110 ? 12.851 -5.348 -1.366 1.00 97.50 110 VAL A CA 1
ATOM 860 C C . VAL A 1 110 ? 12.508 -6.045 -0.048 1.00 97.50 110 VAL A C 1
ATOM 862 O O . VAL A 1 110 ? 11.603 -5.611 0.663 1.00 97.50 110 VAL A O 1
ATOM 865 N N . MET A 1 111 ? 13.261 -7.083 0.318 1.00 96.44 111 MET A N 1
ATOM 866 C CA . MET A 1 111 ? 13.039 -7.833 1.554 1.00 96.44 111 MET A CA 1
ATOM 867 C C . MET A 1 111 ? 13.361 -7.034 2.825 1.00 96.44 111 MET A C 1
ATOM 869 O O . MET A 1 111 ? 12.907 -7.429 3.895 1.00 96.44 111 MET A O 1
ATOM 873 N N . THR A 1 112 ? 14.043 -5.883 2.744 1.00 97.12 112 THR A N 1
ATOM 874 C CA . THR A 1 112 ? 14.167 -4.965 3.898 1.00 97.12 112 THR A CA 1
ATOM 875 C C . THR A 1 112 ? 12.829 -4.358 4.332 1.00 97.12 112 THR A C 1
ATOM 877 O O . THR A 1 112 ? 12.685 -3.958 5.484 1.00 97.12 112 THR A O 1
ATOM 880 N N . LEU A 1 113 ? 11.842 -4.318 3.430 1.00 97.69 113 LEU A N 1
ATOM 881 C CA . LEU A 1 113 ? 10.477 -3.861 3.705 1.00 97.69 113 LEU A CA 1
ATOM 882 C C . LEU A 1 113 ? 9.541 -5.007 4.122 1.00 97.69 113 LEU A C 1
ATOM 884 O O . LEU A 1 113 ? 8.349 -4.786 4.335 1.00 97.69 113 LEU A O 1
ATOM 888 N N . TRP A 1 114 ? 10.048 -6.238 4.201 1.00 97.88 114 TRP A N 1
ATOM 889 C CA . TRP A 1 114 ? 9.267 -7.394 4.619 1.00 97.88 114 TRP A CA 1
ATOM 890 C C . TRP A 1 114 ? 9.117 -7.428 6.143 1.00 97.88 114 TRP A C 1
ATOM 892 O O . TRP A 1 114 ? 10.098 -7.287 6.871 1.00 97.88 114 TRP A O 1
ATOM 902 N N . HIS A 1 115 ? 7.909 -7.711 6.631 1.00 97.31 115 HIS A N 1
ATOM 903 C CA . HIS A 1 115 ? 7.651 -7.961 8.051 1.00 97.31 115 HIS A CA 1
ATOM 904 C C . HIS A 1 115 ? 6.952 -9.319 8.250 1.00 97.31 115 HIS A C 1
ATOM 906 O O . HIS A 1 115 ? 6.339 -9.845 7.319 1.00 97.31 115 HIS A O 1
ATOM 912 N N . PRO A 1 116 ? 7.027 -9.938 9.446 1.00 94.75 116 PRO A N 1
ATOM 913 C CA . PRO A 1 116 ? 6.603 -11.329 9.639 1.00 94.75 116 PRO A CA 1
ATOM 914 C C . PRO A 1 116 ? 5.123 -11.628 9.360 1.00 94.75 116 PRO A C 1
ATOM 916 O O . PRO A 1 116 ? 4.784 -12.781 9.094 1.00 94.75 116 PRO A O 1
ATOM 919 N N . GLN A 1 117 ? 4.244 -10.626 9.459 1.00 93.88 117 GLN A N 1
ATOM 920 C CA . GLN A 1 117 ? 2.804 -10.774 9.210 1.00 93.88 117 GLN A CA 1
ATOM 921 C C . GLN A 1 117 ? 2.441 -10.603 7.729 1.00 93.88 117 GLN A C 1
ATOM 923 O O . GLN A 1 117 ? 1.336 -10.979 7.333 1.00 93.88 117 GLN A O 1
ATOM 928 N N . LEU A 1 118 ? 3.360 -10.067 6.920 1.00 96.88 118 LEU A N 1
ATOM 929 C CA . LEU A 1 118 ? 3.133 -9.826 5.506 1.00 96.88 118 LEU A CA 1
ATOM 930 C C . LEU A 1 118 ? 2.947 -11.156 4.775 1.00 96.88 118 LEU A C 1
ATOM 932 O O . LEU A 1 118 ? 3.682 -12.122 4.985 1.00 96.88 118 LEU A O 1
ATOM 936 N N . LYS A 1 119 ? 1.941 -11.214 3.907 1.00 96.38 119 LYS A N 1
ATOM 937 C CA . LYS A 1 119 ? 1.654 -12.386 3.068 1.00 96.38 119 LYS 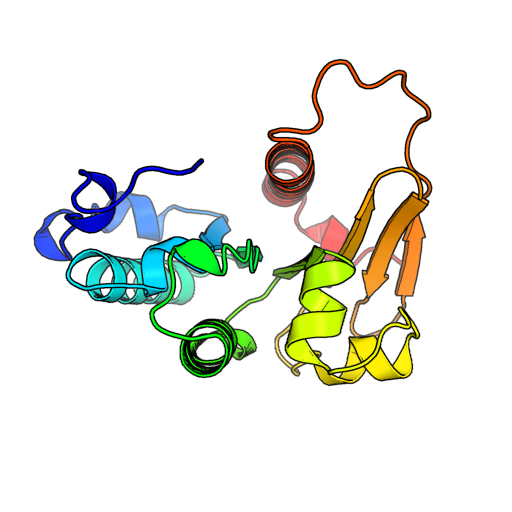A CA 1
ATOM 938 C C . LYS A 1 119 ? 2.13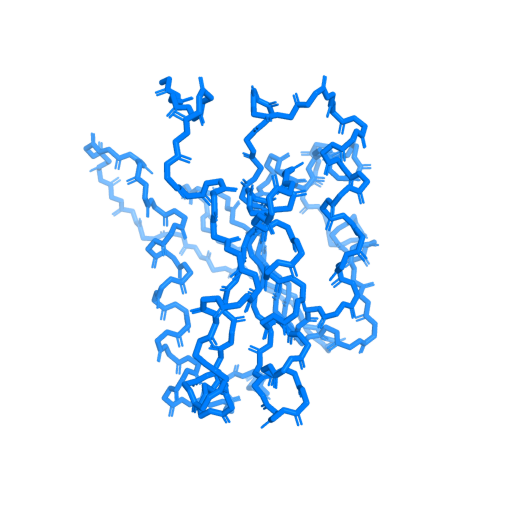4 -12.170 1.641 1.00 96.38 119 LYS A C 1
ATOM 940 O O . LYS A 1 119 ? 2.556 -13.124 0.994 1.00 96.38 119 LYS A O 1
ATOM 945 N N . LEU A 1 120 ? 2.075 -10.928 1.161 1.00 97.38 120 LEU A N 1
ATOM 946 C CA . LEU A 1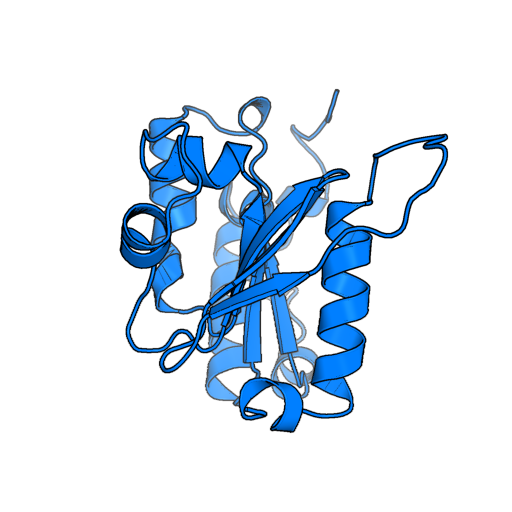 120 ? 2.429 -10.576 -0.208 1.00 97.38 120 LEU A CA 1
ATOM 947 C C . LEU A 1 120 ? 2.975 -9.147 -0.287 1.00 97.38 120 LEU A C 1
ATOM 949 O O . LEU A 1 120 ? 2.295 -8.200 0.100 1.00 97.38 120 LEU A O 1
ATOM 953 N N . LEU A 1 121 ? 4.171 -8.996 -0.852 1.00 98.31 121 LEU A N 1
ATOM 954 C CA . LEU A 1 121 ? 4.762 -7.711 -1.221 1.00 98.31 121 LEU A CA 1
ATOM 955 C C . LEU A 1 121 ? 4.912 -7.640 -2.739 1.00 98.31 121 LEU A C 1
ATOM 957 O O . LEU A 1 121 ? 5.463 -8.547 -3.363 1.00 98.31 121 LEU A O 1
ATOM 961 N N . LEU A 1 122 ? 4.418 -6.565 -3.340 1.00 98.25 122 LEU A N 1
ATOM 962 C CA . LEU A 1 122 ? 4.409 -6.354 -4.783 1.00 98.25 122 LEU A CA 1
ATOM 963 C C . LEU A 1 122 ? 5.159 -5.082 -5.146 1.00 98.25 122 LEU A C 1
ATOM 965 O O . LEU A 1 122 ? 4.885 -4.019 -4.594 1.00 98.25 122 LEU A O 1
ATOM 969 N N . VAL A 1 123 ? 6.035 -5.182 -6.144 1.00 98.44 123 VAL A N 1
ATOM 970 C CA . VAL A 1 123 ? 6.717 -4.034 -6.745 1.00 98.44 123 VAL A CA 1
ATOM 971 C C . VAL A 1 123 ? 6.300 -3.926 -8.205 1.00 98.44 123 VAL A C 1
ATOM 973 O O . VAL A 1 123 ? 6.650 -4.766 -9.036 1.00 98.44 123 VAL A O 1
ATOM 976 N N . THR A 1 124 ? 5.525 -2.896 -8.522 1.00 98.00 124 THR A N 1
ATOM 977 C CA . THR A 1 124 ? 5.085 -2.594 -9.891 1.00 98.00 124 THR A CA 1
ATOM 978 C C . THR A 1 124 ? 6.157 -1.802 -10.642 1.00 98.00 124 THR A C 1
ATOM 980 O O . THR A 1 124 ? 6.719 -0.843 -10.118 1.00 98.00 124 THR A O 1
ATOM 983 N N . LEU A 1 125 ? 6.449 -2.206 -11.881 1.00 96.81 125 LEU A N 1
ATOM 984 C CA . LEU A 1 125 ? 7.564 -1.704 -12.698 1.00 96.81 125 LEU A CA 1
ATOM 985 C C . LEU A 1 125 ? 7.082 -1.135 -14.044 1.00 96.81 125 LEU A C 1
ATOM 987 O O . LEU A 1 125 ? 7.771 -1.223 -15.065 1.00 96.81 125 LEU A O 1
ATOM 991 N N . GLY A 1 126 ? 5.862 -0.591 -14.068 1.00 94.69 126 GLY A N 1
ATOM 992 C CA . GLY A 1 126 ? 5.234 -0.060 -15.277 1.00 94.69 126 GLY A CA 1
ATOM 993 C C . GLY A 1 126 ? 5.158 -1.109 -16.391 1.00 94.69 126 GLY A C 1
ATOM 994 O O . GLY A 1 126 ? 4.687 -2.226 -16.184 1.00 94.69 126 GLY A O 1
ATOM 995 N N . SER A 1 127 ? 5.669 -0.775 -17.577 1.00 95.19 127 SER A N 1
ATOM 996 C CA . SER A 1 127 ? 5.675 -1.670 -18.744 1.00 95.19 127 SER A CA 1
ATOM 997 C C . SER A 1 127 ? 6.594 -2.890 -18.608 1.00 95.19 127 SER A C 1
ATOM 999 O O . SER A 1 127 ? 6.613 -3.727 -19.506 1.00 95.19 127 SER A O 1
ATOM 1001 N N . LYS A 1 128 ? 7.377 -2.998 -17.525 1.00 95.81 128 LYS A N 1
ATOM 1002 C CA . LYS A 1 128 ? 8.198 -4.182 -17.223 1.00 95.81 128 LYS A CA 1
ATOM 1003 C C . LYS A 1 128 ? 7.443 -5.230 -16.395 1.0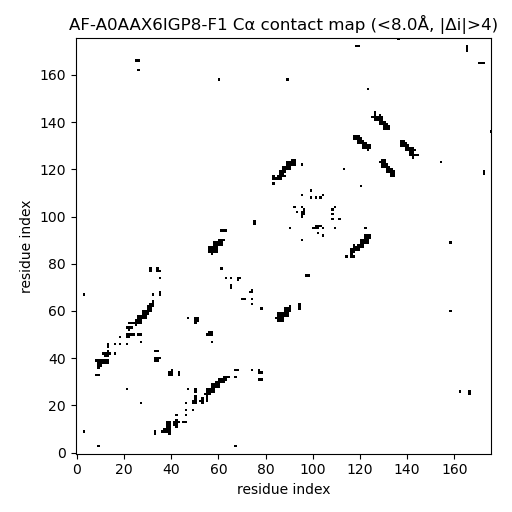0 95.81 128 LYS A C 1
ATOM 1005 O O . LYS A 1 128 ? 7.982 -6.305 -16.165 1.00 95.81 128 LYS A O 1
ATOM 1010 N N . GLY A 1 129 ? 6.211 -4.939 -15.972 1.00 97.06 129 GLY A N 1
ATOM 1011 C CA . GLY A 1 129 ? 5.374 -5.861 -15.206 1.00 97.06 129 GLY A CA 1
ATOM 1012 C C . GLY A 1 129 ? 5.474 -5.642 -13.703 1.00 97.06 129 GLY A C 1
ATOM 1013 O O . GLY A 1 129 ? 5.521 -4.499 -13.243 1.00 97.06 129 GLY A O 1
ATOM 1014 N N . CYS A 1 130 ? 5.482 -6.721 -12.926 1.00 97.50 130 CYS A N 1
ATOM 1015 C CA . CYS A 1 130 ? 5.652 -6.650 -11.479 1.00 97.50 130 CYS A CA 1
ATOM 1016 C C . CYS A 1 130 ? 6.556 -7.760 -10.947 1.00 97.50 130 CYS A C 1
ATOM 1018 O O . CYS A 1 130 ? 6.655 -8.845 -11.521 1.00 97.50 130 CYS A O 1
ATOM 1020 N N . LYS A 1 131 ? 7.190 -7.485 -9.811 1.00 97.88 131 LYS A N 1
ATOM 1021 C CA . LYS A 1 131 ? 7.779 -8.508 -8.952 1.00 97.88 131 LYS A CA 1
ATOM 1022 C C . LYS A 1 131 ? 6.854 -8.759 -7.773 1.00 97.88 131 LYS A C 1
ATOM 1024 O O . LYS A 1 131 ? 6.237 -7.821 -7.269 1.00 97.88 131 LYS A O 1
ATOM 1029 N N . TYR A 1 132 ? 6.776 -10.006 -7.337 1.00 97.06 132 TYR A N 1
ATOM 1030 C CA . TYR A 1 132 ? 6.013 -10.401 -6.160 1.00 97.06 132 TYR A CA 1
ATOM 1031 C C . TYR A 1 132 ? 6.896 -11.206 -5.215 1.00 97.06 132 TYR A C 1
ATOM 1033 O O . TYR A 1 132 ? 7.755 -11.971 -5.656 1.00 97.06 132 TYR A O 1
ATOM 1041 N N . TYR A 1 133 ? 6.661 -11.036 -3.923 1.00 96.50 133 TYR A N 1
ATOM 1042 C CA . TYR A 1 133 ? 7.415 -11.659 -2.848 1.00 96.50 133 TYR A CA 1
ATOM 1043 C C . TYR A 1 133 ? 6.432 -12.194 -1.815 1.00 96.50 133 TYR A C 1
ATOM 1045 O O . TYR A 1 133 ? 5.487 -11.506 -1.426 1.00 96.50 133 TYR A O 1
ATOM 1053 N N . THR A 1 134 ? 6.657 -13.426 -1.386 1.00 94.94 134 THR A N 1
ATOM 1054 C CA . THR A 1 134 ? 5.971 -14.069 -0.265 1.00 94.94 134 THR A CA 1
ATOM 1055 C C . THR A 1 134 ? 7.018 -14.504 0.757 1.00 94.94 134 THR A C 1
ATOM 1057 O O . THR A 1 134 ? 8.219 -14.338 0.538 1.00 94.94 134 THR A O 1
ATOM 1060 N N . LYS A 1 135 ? 6.575 -15.121 1.855 1.00 91.75 135 LYS A N 1
ATOM 1061 C CA . LYS A 1 135 ? 7.482 -15.698 2.850 1.00 91.75 135 LYS A CA 1
ATOM 1062 C C . LYS A 1 135 ? 8.419 -16.762 2.260 1.00 91.75 135 LYS A C 1
ATOM 1064 O O . LYS A 1 135 ? 9.575 -16.833 2.663 1.00 91.75 135 LYS A O 1
ATOM 1069 N N . ASP A 1 136 ? 7.910 -17.583 1.341 1.00 91.44 136 ASP A N 1
ATOM 1070 C CA . ASP A 1 136 ? 8.586 -18.814 0.913 1.00 91.44 136 ASP A CA 1
ATOM 1071 C C . ASP A 1 136 ? 9.154 -18.729 -0.513 1.00 91.44 136 ASP A C 1
ATOM 1073 O O . ASP A 1 136 ? 10.068 -19.474 -0.862 1.00 91.44 136 ASP A O 1
ATOM 1077 N N . PHE A 1 137 ? 8.618 -17.844 -1.357 1.00 92.50 137 PHE A N 1
ATOM 1078 C CA . PHE A 1 137 ? 9.030 -17.706 -2.755 1.00 92.50 137 PHE A CA 1
ATOM 1079 C C . PHE A 1 137 ? 8.774 -16.298 -3.302 1.00 92.50 137 PHE A C 1
ATOM 1081 O O . PHE A 1 137 ? 7.961 -15.535 -2.777 1.00 92.50 137 PHE A O 1
ATOM 1088 N N . HIS A 1 138 ? 9.442 -15.966 -4.403 1.00 95.62 138 HIS A N 1
ATOM 1089 C CA . HIS A 1 138 ? 9.268 -14.710 -5.125 1.00 95.62 138 HIS A CA 1
ATOM 1090 C C . HIS A 1 138 ? 9.369 -14.943 -6.636 1.00 95.62 138 HIS A C 1
ATOM 1092 O O . HIS A 1 138 ? 9.910 -15.953 -7.085 1.00 95.62 138 HIS A O 1
ATOM 1098 N N . GLY A 1 139 ? 8.879 -14.000 -7.437 1.00 95.75 139 GLY A N 1
ATOM 1099 C CA . GLY A 1 139 ? 8.897 -14.122 -8.892 1.00 95.75 139 GLY A CA 1
ATOM 1100 C C . GLY A 1 139 ? 8.643 -12.809 -9.617 1.00 95.75 139 GLY A C 1
ATOM 1101 O O . GLY A 1 139 ? 8.571 -11.738 -9.016 1.00 95.75 139 GLY A O 1
ATOM 1102 N N . THR A 1 140 ? 8.564 -12.892 -10.943 1.00 97.25 140 THR A N 1
ATOM 1103 C CA . THR A 1 140 ? 8.295 -11.755 -11.833 1.00 97.25 140 THR A CA 1
ATOM 1104 C C . THR A 1 140 ? 7.198 -12.137 -12.815 1.00 97.25 140 THR A C 1
ATOM 1106 O O . THR A 1 140 ? 7.199 -13.245 -13.344 1.00 97.25 140 THR A O 1
ATOM 1109 N N . VAL A 1 141 ? 6.276 -11.213 -13.062 1.00 96.62 141 VAL A N 1
ATOM 1110 C CA . VAL A 1 141 ? 5.229 -11.330 -14.079 1.00 96.62 141 VAL A CA 1
ATOM 1111 C C . VAL A 1 141 ? 5.428 -10.197 -15.072 1.00 96.62 141 VAL A C 1
ATOM 1113 O O . VAL A 1 141 ? 5.462 -9.034 -14.673 1.00 96.62 141 VAL A O 1
ATOM 1116 N N . GLU A 1 142 ? 5.568 -10.522 -16.355 1.00 97.38 142 GLU A N 1
ATOM 1117 C CA . GLU A 1 142 ? 5.716 -9.518 -17.412 1.00 97.38 142 GLU A CA 1
ATOM 1118 C C . GLU A 1 142 ? 4.421 -8.720 -17.617 1.00 97.38 142 GLU A C 1
ATOM 1120 O O . GLU A 1 142 ? 3.313 -9.241 -17.474 1.00 97.38 142 GLU A O 1
ATOM 1125 N N . ALA A 1 143 ? 4.547 -7.441 -17.984 1.00 95.19 143 ALA A N 1
ATOM 1126 C CA . ALA A 1 143 ? 3.384 -6.652 -18.372 1.00 95.19 143 ALA A CA 1
ATOM 1127 C C . ALA A 1 143 ? 2.863 -7.088 -19.745 1.00 95.19 143 ALA A C 1
ATOM 1129 O O . ALA A 1 143 ? 3.627 -7.376 -20.669 1.00 95.19 143 ALA A O 1
ATOM 1130 N N . ILE A 1 144 ? 1.545 -7.013 -19.913 1.00 94.00 144 ILE A N 1
ATOM 1131 C CA . ILE A 1 144 ? 0.926 -7.106 -21.234 1.00 94.00 144 ILE A CA 1
ATOM 1132 C C . ILE A 1 144 ? 1.349 -5.876 -22.047 1.00 94.00 144 ILE A C 1
ATOM 1134 O O . ILE A 1 144 ? 1.186 -4.737 -21.604 1.00 94.00 144 ILE A O 1
ATOM 1138 N N . LYS A 1 145 ? 1.890 -6.103 -23.248 1.00 93.69 145 LYS A N 1
ATOM 1139 C CA . LYS A 1 145 ? 2.297 -5.023 -24.155 1.00 93.69 145 LYS A CA 1
ATOM 1140 C C . LYS A 1 145 ? 1.067 -4.287 -24.678 1.00 93.69 145 LYS A C 1
ATOM 1142 O O . LYS A 1 145 ? 0.205 -4.887 -25.313 1.00 93.69 145 LYS A O 1
ATOM 1147 N N . VAL A 1 146 ? 1.018 -2.982 -24.432 1.00 93.44 146 VAL A N 1
ATOM 1148 C CA . VAL A 1 146 ? -0.066 -2.088 -24.859 1.00 93.44 146 VAL A CA 1
ATOM 1149 C C . VAL A 1 146 ? 0.503 -0.759 -25.356 1.00 93.44 146 VAL A C 1
ATOM 1151 O O . VAL A 1 146 ? 1.619 -0.384 -24.996 1.00 93.44 146 VAL A O 1
ATOM 1154 N N . HIS A 1 147 ? -0.278 -0.027 -26.149 1.00 94.31 147 HIS A N 1
ATOM 1155 C CA . HIS A 1 147 ? 0.008 1.366 -26.493 1.00 94.31 147 HIS A CA 1
ATOM 1156 C C . HIS A 1 147 ? -0.731 2.284 -25.508 1.00 94.31 147 HIS A C 1
ATOM 1158 O O . HIS A 1 147 ? -1.961 2.361 -25.574 1.00 94.31 147 HIS A O 1
ATOM 1164 N N . PRO A 1 148 ? -0.035 2.940 -24.561 1.00 92.94 148 PRO A N 1
ATOM 1165 C CA . PRO A 1 148 ? -0.704 3.724 -23.534 1.00 92.94 148 PRO A CA 1
ATOM 1166 C C . PRO A 1 148 ? -1.311 4.995 -24.134 1.00 92.94 148 PRO A C 1
ATOM 1168 O O . PRO A 1 148 ? -0.609 5.800 -24.738 1.00 92.94 148 PRO A O 1
ATOM 1171 N N . VAL A 1 149 ? -2.613 5.192 -23.920 1.00 94.06 149 VAL A N 1
ATOM 1172 C CA . VAL A 1 149 ? -3.284 6.483 -24.162 1.00 94.06 149 VAL A CA 1
ATOM 1173 C C . VAL A 1 149 ? -3.119 7.393 -22.942 1.00 94.06 149 VAL A C 1
ATOM 1175 O O . VAL A 1 149 ? -2.831 8.577 -23.072 1.00 94.06 149 VAL A O 1
ATOM 1178 N N . SER A 1 150 ? -3.260 6.822 -21.742 1.00 92.25 150 SER A N 1
ATOM 1179 C CA . SER A 1 150 ? -2.972 7.460 -20.457 1.00 92.25 150 SER A CA 1
ATOM 1180 C C . SER A 1 150 ? -2.509 6.402 -19.459 1.00 92.25 150 SER A C 1
ATOM 1182 O O . SER A 1 150 ? -3.014 5.281 -19.461 1.00 92.25 150 SER A O 1
ATOM 1184 N N . THR A 1 151 ? -1.548 6.752 -18.607 1.00 90.50 151 THR A N 1
ATOM 1185 C CA . THR A 1 151 ? -1.059 5.893 -17.516 1.00 90.50 151 THR A CA 1
ATOM 1186 C C . THR A 1 151 ? -1.761 6.178 -16.188 1.00 90.50 151 THR A C 1
ATOM 1188 O O . THR A 1 151 ? -1.558 5.453 -15.211 1.00 90.50 151 THR A O 1
ATOM 1191 N N . THR A 1 152 ? -2.598 7.222 -16.130 1.00 90.06 152 THR A N 1
ATOM 1192 C CA . THR A 1 152 ? -3.390 7.549 -14.941 1.00 90.06 152 THR A CA 1
ATOM 1193 C C . THR A 1 152 ? -4.318 6.387 -14.600 1.00 90.06 152 THR A C 1
ATOM 1195 O O . THR A 1 152 ? -5.049 5.899 -15.456 1.00 90.06 152 THR A O 1
ATOM 1198 N N . GLY A 1 153 ? -4.275 5.941 -13.345 1.00 91.06 153 GLY A N 1
ATOM 1199 C CA . GLY A 1 153 ? -5.095 4.832 -12.857 1.00 91.06 153 GLY A CA 1
ATOM 1200 C C . GLY A 1 153 ? -4.542 3.436 -13.155 1.00 91.06 153 GLY A C 1
ATOM 1201 O O . GLY A 1 153 ? -5.155 2.461 -12.738 1.00 91.06 153 GLY A O 1
ATOM 1202 N N . ALA A 1 154 ? -3.385 3.292 -13.815 1.00 94.25 154 ALA A N 1
ATOM 1203 C CA . ALA A 1 154 ? -2.804 1.967 -14.070 1.00 94.25 154 ALA A CA 1
ATOM 1204 C C . ALA A 1 154 ? -2.483 1.205 -12.767 1.00 94.25 154 ALA A C 1
ATOM 1206 O O . ALA A 1 154 ? -2.755 0.010 -12.665 1.00 94.25 154 ALA A O 1
ATOM 1207 N N . GLY A 1 155 ? -1.949 1.904 -11.757 1.00 94.56 155 GLY A N 1
ATOM 1208 C CA . GLY A 1 155 ? -1.699 1.336 -10.428 1.00 94.56 155 GLY A CA 1
ATOM 1209 C C . GLY A 1 155 ? -2.990 0.945 -9.704 1.00 94.56 155 GLY A C 1
ATOM 1210 O O . GLY A 1 155 ? -3.096 -0.178 -9.217 1.00 94.56 155 GLY A O 1
ATOM 1211 N N . ASP A 1 156 ? -3.993 1.825 -9.716 1.00 96.12 156 ASP A N 1
ATOM 1212 C CA . ASP A 1 156 ? -5.294 1.569 -9.084 1.00 96.12 156 ASP A CA 1
ATOM 1213 C C . ASP A 1 156 ? -6.016 0.385 -9.754 1.00 96.12 156 ASP A C 1
ATOM 1215 O O . ASP A 1 156 ? -6.584 -0.471 -9.078 1.00 96.12 156 ASP A O 1
ATOM 1219 N N . ALA A 1 157 ? -5.941 0.279 -11.085 1.00 96.81 157 ALA A N 1
ATOM 1220 C CA . ALA A 1 157 ? -6.492 -0.841 -11.844 1.00 96.81 157 ALA A CA 1
ATOM 1221 C C . ALA A 1 157 ? -5.767 -2.163 -11.543 1.00 96.81 157 ALA A C 1
ATOM 1223 O O . ALA A 1 157 ? -6.421 -3.199 -11.404 1.00 96.81 157 ALA A O 1
ATOM 1224 N N . PHE A 1 158 ? -4.435 -2.136 -11.400 1.00 97.25 158 PHE A N 1
ATOM 1225 C CA . PHE A 1 158 ? -3.649 -3.299 -10.977 1.00 97.25 158 PHE A CA 1
ATOM 1226 C C . PHE A 1 158 ? -4.108 -3.800 -9.602 1.00 97.25 158 PHE A C 1
ATOM 1228 O O . PHE A 1 158 ? -4.420 -4.983 -9.444 1.00 97.25 158 PHE A O 1
ATOM 1235 N N . VAL A 1 159 ? -4.211 -2.893 -8.626 1.00 97.94 159 VAL A N 1
ATOM 1236 C CA . VAL A 1 159 ? -4.686 -3.214 -7.274 1.00 97.94 159 VAL A CA 1
ATOM 1237 C C . VAL A 1 159 ? -6.122 -3.732 -7.319 1.00 97.94 159 VAL A C 1
ATOM 1239 O O . VAL A 1 159 ? -6.402 -4.790 -6.762 1.00 97.94 159 VAL A O 1
ATOM 1242 N N . GLY A 1 160 ? -7.023 -3.058 -8.036 1.00 97.75 160 GLY A N 1
ATOM 1243 C CA . GLY A 1 160 ? -8.419 -3.473 -8.170 1.00 97.75 160 GLY A CA 1
ATOM 1244 C C . GLY A 1 160 ? -8.572 -4.883 -8.745 1.00 97.75 160 GLY A C 1
ATOM 1245 O O . GLY A 1 160 ? -9.317 -5.697 -8.197 1.00 97.75 160 GLY A O 1
ATOM 1246 N N . GLY A 1 161 ? -7.826 -5.212 -9.804 1.00 96.75 161 GLY A N 1
ATOM 1247 C CA . GLY A 1 161 ? -7.827 -6.549 -10.404 1.00 96.75 161 GLY A CA 1
ATOM 1248 C C . GLY A 1 161 ? -7.295 -7.628 -9.456 1.00 96.75 161 GLY A C 1
ATOM 1249 O O . GLY A 1 161 ? -7.915 -8.684 -9.300 1.00 96.75 161 GLY A O 1
ATOM 1250 N N . MET A 1 162 ? -6.185 -7.344 -8.771 1.00 96.38 162 MET A N 1
AT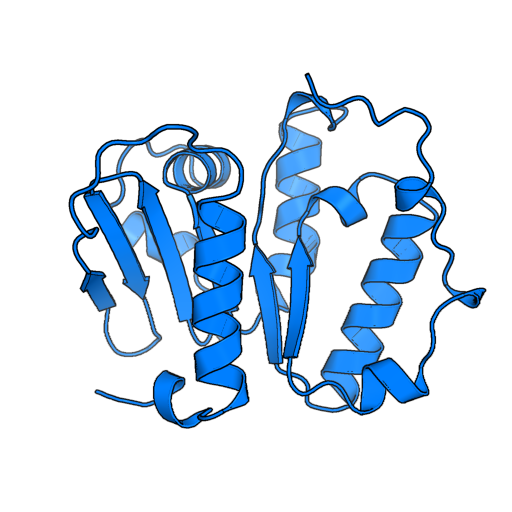OM 1251 C CA . MET A 1 162 ? -5.612 -8.238 -7.764 1.00 96.38 162 MET A CA 1
ATOM 1252 C C . MET A 1 162 ? -6.596 -8.494 -6.616 1.00 96.38 162 MET A C 1
ATOM 1254 O O . MET A 1 162 ? -6.871 -9.646 -6.275 1.00 96.38 162 MET A O 1
ATOM 1258 N N . LEU A 1 163 ? -7.154 -7.434 -6.031 1.00 97.19 163 LEU A N 1
ATOM 1259 C CA . LEU A 1 163 ? -8.081 -7.541 -4.908 1.00 97.19 163 LEU A CA 1
ATOM 1260 C C . LEU A 1 163 ? -9.373 -8.250 -5.301 1.00 97.19 163 LEU A C 1
ATOM 1262 O O . LEU A 1 163 ? -9.879 -9.056 -4.522 1.00 97.19 163 LEU A O 1
ATOM 1266 N N . HIS A 1 164 ? -9.871 -8.034 -6.522 1.00 96.94 164 HIS A N 1
ATOM 1267 C CA . HIS A 1 164 ? -11.009 -8.784 -7.045 1.00 96.94 164 HIS A CA 1
ATOM 1268 C C . HIS A 1 164 ? -10.729 -10.293 -7.075 1.00 96.94 164 HIS A C 1
ATOM 1270 O O . HIS A 1 164 ? -11.575 -11.087 -6.656 1.00 96.94 164 HIS A O 1
ATOM 1276 N N . ARG A 1 165 ? -9.538 -10.711 -7.532 1.00 95.25 165 ARG A N 1
ATOM 1277 C CA . ARG A 1 165 ? -9.155 -12.130 -7.527 1.00 95.25 165 ARG A CA 1
ATOM 1278 C C . ARG A 1 165 ? -9.077 -12.682 -6.103 1.00 95.25 165 ARG A C 1
ATOM 1280 O O . ARG A 1 165 ? -9.653 -13.734 -5.841 1.00 95.25 165 ARG A O 1
ATOM 1287 N N . LEU A 1 166 ? -8.418 -11.965 -5.196 1.00 95.12 166 LEU A N 1
ATOM 1288 C CA . LEU A 1 166 ? -8.232 -12.387 -3.804 1.00 95.12 166 LEU A CA 1
ATOM 1289 C C . LEU A 1 166 ? -9.541 -12.457 -3.013 1.00 95.12 166 LEU A C 1
ATOM 1291 O O . LEU A 1 166 ? -9.715 -13.346 -2.182 1.00 95.12 166 LEU A O 1
ATOM 1295 N N . ALA A 1 167 ? -10.480 -11.551 -3.286 1.00 94.06 167 ALA A N 1
ATOM 1296 C CA . ALA A 1 167 ? -11.801 -11.566 -2.669 1.00 94.06 167 ALA A CA 1
ATOM 1297 C C . ALA A 1 167 ? -12.618 -12.804 -3.075 1.00 94.06 167 ALA A C 1
ATOM 1299 O O . ALA A 1 167 ? -13.431 -13.283 -2.289 1.00 94.06 167 ALA A O 1
ATOM 1300 N N . ARG A 1 168 ? -12.395 -13.335 -4.286 1.00 93.31 168 ARG A N 1
ATOM 1301 C CA . ARG A 1 168 ? -13.051 -14.558 -4.776 1.00 93.31 168 ARG A CA 1
ATOM 1302 C C . ARG A 1 168 ? -12.358 -15.836 -4.316 1.00 93.31 168 ARG A C 1
ATOM 1304 O O . ARG A 1 168 ? -13.026 -16.849 -4.145 1.00 93.31 168 ARG A O 1
ATOM 1311 N N . ASP A 1 169 ? -11.038 -15.797 -4.167 1.00 91.94 169 ASP A N 1
ATOM 1312 C CA . ASP A 1 169 ? -10.217 -16.963 -3.864 1.00 91.94 169 ASP A CA 1
ATOM 1313 C C . ASP A 1 169 ? -8.981 -16.561 -3.049 1.00 91.94 169 ASP A C 1
ATOM 1315 O O . ASP A 1 169 ? -7.956 -16.133 -3.585 1.00 91.94 169 ASP A O 1
ATOM 1319 N N . ARG A 1 170 ? -9.079 -16.728 -1.727 1.00 83.94 170 ARG A N 1
ATOM 1320 C CA . ARG A 1 170 ? -7.988 -16.427 -0.790 1.00 83.94 170 ARG A CA 1
ATOM 1321 C C . ARG A 1 170 ? -6.845 -17.442 -0.853 1.00 83.94 170 ARG A C 1
ATOM 1323 O O . ARG A 1 170 ? -5.747 -17.123 -0.399 1.00 83.94 170 ARG A O 1
ATOM 1330 N N . SER A 1 171 ? -7.071 -18.633 -1.419 1.00 84.88 171 SER A N 1
ATOM 1331 C CA . SER A 1 171 ? -6.011 -19.638 -1.566 1.00 84.88 171 SER A CA 1
ATOM 1332 C C . SER A 1 171 ? -4.912 -19.170 -2.518 1.00 84.88 171 SER A C 1
ATOM 1334 O O . SER A 1 171 ? -3.782 -19.625 -2.402 1.00 84.88 171 SER A O 1
ATOM 1336 N N . ALA A 1 172 ? -5.191 -18.176 -3.370 1.00 81.44 172 ALA A N 1
ATOM 1337 C CA . ALA A 1 172 ? -4.206 -17.553 -4.248 1.00 81.44 172 ALA A CA 1
ATOM 1338 C C . ALA A 1 172 ? -2.996 -16.934 -3.516 1.00 81.44 172 ALA A C 1
ATOM 1340 O O . ALA A 1 172 ? -1.965 -16.727 -4.144 1.00 81.44 172 ALA A O 1
ATOM 1341 N N . LEU A 1 173 ? -3.081 -16.682 -2.202 1.00 81.25 173 LEU A N 1
ATOM 1342 C CA . LEU A 1 173 ? -1.933 -16.270 -1.374 1.00 81.25 173 LEU A CA 1
ATOM 1343 C C . LEU A 1 173 ? -1.056 -17.444 -0.903 1.00 81.25 173 LEU A C 1
ATOM 1345 O O . LEU A 1 173 ? -0.018 -17.224 -0.292 1.00 81.25 173 LEU A O 1
ATOM 1349 N N . GLN A 1 174 ? -1.496 -18.680 -1.128 1.00 70.19 174 GLN A N 1
ATOM 1350 C CA . GLN A 1 174 ? -0.873 -19.919 -0.652 1.00 70.19 174 GLN A CA 1
ATOM 1351 C C . GLN A 1 174 ? -0.397 -20.823 -1.802 1.00 70.19 174 GLN A C 1
ATOM 1353 O O . GLN A 1 174 ? 0.188 -21.876 -1.545 1.00 70.19 174 GLN A O 1
ATOM 1358 N N . LEU A 1 175 ? -0.671 -20.453 -3.059 1.00 55.59 175 LEU A N 1
ATOM 1359 C CA . LEU A 1 175 ? -0.331 -21.264 -4.228 1.00 55.59 175 LEU A CA 1
ATOM 1360 C C . LEU A 1 175 ? 1.169 -21.164 -4.537 1.00 55.59 175 LEU A C 1
ATOM 1362 O O . LEU A 1 175 ? 1.697 -20.064 -4.677 1.00 55.59 175 LEU A O 1
ATOM 1366 N N . ARG A 1 176 ? 1.814 -22.332 -4.621 1.00 53.03 176 ARG A N 1
ATOM 1367 C CA . ARG A 1 176 ? 3.205 -22.547 -5.042 1.00 53.03 176 ARG A CA 1
ATOM 1368 C C . ARG A 1 176 ? 3.313 -22.640 -6.558 1.00 53.03 176 ARG A C 1
ATOM 1370 O O . ARG A 1 176 ? 2.361 -23.184 -7.162 1.00 53.03 176 ARG A O 1
#

Organism: Iris pallida (NCBI:txid29817)

Radius of gyration: 16.36 Å; Cα contacts (8 Å, |Δi|>4): 249; chains: 1; bounding box: 39×44×41 Å

Sequence (176 aa):
MFYRHPSADMLLAESELNLDLLRRAAIFHYGSISLISDPCRTAHLRAMEVAKEAGALLSYDANLRLPLWPSAEEAKSRIMSNWDQADIIKISGDELEFLTGSDKVETDVVMTLWHPQLKLLLVTLGSKGCKYYTKDFHGTVEAIKVHPVSTTGAGDAFVGGMLHRLARDRSALQLR

InterPro domains:
  IPR002173 Carbohydrate/purine kinase, PfkB, conserved site [PS00584] (150-163)
  IPR011611 Carbohydrate kinase PfkB [PF00294] (1-171)
  IPR029056 Ribokinase-like [G3DSA:3.40.1190.20] (1-175)
  IPR029056 Ribokinase-like [SSF53613] (2-172)
  IPR050306 PfkB Carbohydrate Kinase [PTHR43085] (1-173)

Solvent-accessible surface area (backbone atoms only — not comparable to full-atom values): 10283 Å² total; per-residue (Å²): 137,87,91,56,92,87,43,75,81,46,59,44,40,56,91,72,58,61,61,74,59,36,46,68,34,72,58,48,75,50,50,40,71,50,61,70,45,75,44,15,25,59,21,49,55,54,51,52,49,50,15,47,76,53,67,18,43,33,34,35,36,50,69,83,56,69,94,79,38,98,39,70,67,56,46,52,53,57,52,55,72,58,47,81,70,26,31,28,42,38,38,39,55,70,51,46,21,70,76,70,74,41,94,61,94,42,70,72,62,58,52,72,76,61,47,95,68,40,49,36,42,34,39,38,49,70,83,64,15,33,38,41,37,42,88,88,53,68,53,74,46,75,40,82,90,75,83,80,89,67,71,81,59,52,68,60,50,52,52,52,56,52,49,54,50,40,75,76,38,65,62,72,76,70,68,130

pLDDT: mean 94.24, std 7.68, range [51.59, 98.69]

Mean predicted aligned error: 3.62 Å

Secondary structure (DSSP, 8-state):
----TT-GGG---GGG--HHHHHT-SEEEEEGGGGSSTTHHHHHHHHHHHHHHTTPEEEEE----GGGSS-HHHHHHHHHTTGGG-SEEEEEHHHHHHHHS-SS--HHHHHTT--TT-SEEEEE-GGG-EEEE-SS-EEEEPPPP---S--TTHHHHHHHHHHHHHHH-GGGGT--

Nearest PDB structures (foldseek):
  8qma-assembly1_I  TM=8.665E-01  e=2.791E-13  Sinapis alba
  8rdj-assembly1_S  TM=9.194E-01  e=2.170E-12  Sinapis alba
  2qcv-assembly1_A  TM=9.095E-01  e=1.247E-11  Halalkalibacterium halodurans C-125
  3ljs-assembly2_B  TM=8.722E-01  e=1.041E-11  Xylella fastidiosa Temecula1
  3ljs-assembly2_A  TM=8.759E-01  e=1.903E-11  Xylella fastidiosa Temecula1

Foldseek 3Di:
DDDPVPDPLQADALVNDPLVVLLPAQADEDELLQCAHPPSNVNNVVSLVSNVVSVHAYEYEPPDDQVSHPHLVRSLCSSVVCLQVHQEYEYELVVLCSNQVDNDPDPVSQCVSDDPNHLKYWYQYVQQAIKIDGPPDIDGDGDDDDDDPDCPCVVVVVVVVVVVVCSVPVCVSVDD